Protein AF-A0A0V1ITJ6-F1 (afdb_monomer_lite)

InterPro domains:
  IPR004240 Nonaspanin (TM9SF) [PF02990] (32-231)
  IPR004240 Nonaspanin (TM9SF) [PTHR10766] (32-275)

Structure (mmCIF, N/CA/C/O backbone):
data_AF-A0A0V1ITJ6-F1
#
_entry.id   AF-A0A0V1ITJ6-F1
#
loop_
_atom_site.group_PDB
_atom_site.id
_atom_site.type_symbol
_atom_site.label_atom_id
_atom_site.label_alt_id
_atom_site.label_comp_id
_atom_site.label_asym_id
_atom_site.label_entity_id
_atom_site.label_seq_id
_atom_site.pdbx_PDB_ins_code
_atom_site.Cartn_x
_atom_site.Cartn_y
_atom_site.Cartn_z
_atom_site.occupancy
_atom_site.B_iso_or_equiv
_atom_site.auth_seq_id
_atom_site.auth_comp_id
_atom_site.auth_asym_id
_atom_site.auth_atom_id
_atom_site.pdbx_PDB_model_num
ATOM 1 N N . MET A 1 1 ? 6.939 16.256 -29.742 1.00 38.78 1 MET A N 1
ATOM 2 C CA . MET A 1 1 ? 7.501 15.548 -28.563 1.00 38.78 1 MET A CA 1
ATOM 3 C C . MET A 1 1 ? 7.378 16.359 -27.260 1.00 38.78 1 MET A C 1
ATOM 5 O O . MET A 1 1 ? 6.876 15.818 -26.284 1.00 38.78 1 MET A O 1
ATOM 9 N N . TYR A 1 2 ? 7.696 17.663 -27.240 1.00 26.62 2 TYR A N 1
ATOM 10 C CA . TYR A 1 2 ? 7.542 18.540 -26.056 1.00 26.62 2 TYR A CA 1
ATOM 11 C C . TYR A 1 2 ? 6.086 18.791 -25.594 1.00 26.62 2 TYR A C 1
ATOM 13 O O . TYR A 1 2 ? 5.827 18.897 -24.396 1.00 26.62 2 TYR A O 1
ATOM 21 N N . GLN A 1 3 ? 5.104 18.786 -26.505 1.00 26.17 3 GLN A N 1
ATOM 22 C CA . GLN A 1 3 ? 3.674 18.905 -26.156 1.00 26.17 3 GLN A CA 1
ATOM 23 C C . GLN A 1 3 ? 3.141 17.719 -25.333 1.00 26.17 3 GLN A C 1
ATOM 25 O O . GLN A 1 3 ? 2.310 17.905 -24.447 1.00 26.17 3 GLN A O 1
ATOM 30 N N . LEU A 1 4 ? 3.658 16.507 -25.559 1.00 34.22 4 LEU A N 1
ATOM 31 C CA . LEU A 1 4 ? 3.300 15.312 -24.784 1.00 34.22 4 LEU A CA 1
ATOM 32 C C . LEU A 1 4 ? 3.847 15.372 -23.353 1.00 34.22 4 LEU A C 1
ATOM 34 O O . LEU A 1 4 ? 3.186 14.896 -22.432 1.00 34.22 4 LEU A O 1
ATOM 38 N N . LEU A 1 5 ? 5.015 15.992 -23.155 1.00 32.50 5 LEU A N 1
ATOM 39 C CA . LEU A 1 5 ? 5.602 16.209 -21.834 1.00 32.50 5 LEU A CA 1
ATOM 40 C C . LEU A 1 5 ? 4.809 17.263 -21.048 1.00 32.50 5 LEU A C 1
ATOM 42 O O . LEU A 1 5 ? 4.483 17.041 -19.890 1.00 32.50 5 LEU A O 1
ATOM 46 N N . PHE A 1 6 ? 4.405 18.364 -21.690 1.00 30.02 6 PHE A N 1
ATOM 47 C CA . PHE A 1 6 ? 3.613 19.420 -21.046 1.00 30.02 6 PHE A CA 1
ATOM 48 C C . PHE A 1 6 ? 2.192 18.955 -20.683 1.00 30.02 6 PHE A C 1
ATOM 50 O O . PHE A 1 6 ? 1.679 19.286 -19.615 1.00 30.02 6 PHE A O 1
ATOM 57 N N . ILE A 1 7 ? 1.573 18.115 -21.522 1.00 35.72 7 ILE A N 1
ATOM 58 C CA . ILE A 1 7 ? 0.287 17.464 -21.224 1.00 35.72 7 ILE A CA 1
ATOM 59 C C . ILE A 1 7 ? 0.446 16.409 -20.119 1.00 35.72 7 ILE A C 1
ATOM 61 O O . ILE A 1 7 ? -0.419 16.324 -19.249 1.00 35.72 7 ILE A O 1
ATOM 65 N N . LYS A 1 8 ? 1.553 15.651 -20.089 1.00 39.19 8 LYS A N 1
ATOM 66 C CA . LYS A 1 8 ? 1.874 14.725 -18.988 1.00 39.19 8 LYS A CA 1
ATOM 67 C C . LYS A 1 8 ? 2.131 15.463 -17.673 1.00 39.19 8 LYS A C 1
ATOM 69 O O . LYS A 1 8 ? 1.638 15.006 -16.655 1.00 39.19 8 LYS A O 1
ATOM 74 N N . VAL A 1 9 ? 2.803 16.615 -17.684 1.00 34.84 9 VAL A N 1
ATOM 75 C CA . VAL A 1 9 ? 3.077 17.440 -16.491 1.00 34.84 9 VAL A CA 1
ATOM 76 C C . VAL A 1 9 ? 1.819 18.161 -16.000 1.00 34.84 9 VAL A C 1
ATOM 78 O O . VAL A 1 9 ? 1.564 18.166 -14.800 1.00 34.84 9 VAL A O 1
ATOM 81 N N . LYS A 1 10 ? 0.967 18.691 -16.892 1.00 30.38 10 LYS A N 1
ATOM 82 C CA . LYS A 1 10 ? -0.350 19.234 -16.506 1.00 30.38 10 LYS A CA 1
ATOM 83 C C . LYS A 1 10 ? -1.282 18.149 -15.965 1.00 30.38 10 LYS A C 1
ATOM 85 O O . LYS A 1 10 ? -1.946 18.385 -14.959 1.00 30.38 10 LYS A O 1
ATOM 90 N N . LYS A 1 11 ? -1.306 16.958 -16.578 1.00 37.75 11 LYS A N 1
ATOM 91 C CA . LYS A 1 11 ? -2.036 15.799 -16.038 1.00 37.75 11 LYS A CA 1
ATOM 92 C C . LYS A 1 11 ? -1.458 15.363 -14.699 1.00 37.75 11 LYS A C 1
ATOM 94 O O . LYS A 1 11 ? -2.242 15.138 -13.794 1.00 37.75 11 LYS A O 1
ATOM 99 N N . LEU A 1 12 ? -0.136 15.338 -14.531 1.00 39.66 12 LEU A N 1
ATOM 100 C CA . LEU A 1 12 ? 0.521 15.045 -13.257 1.00 39.66 12 LEU A CA 1
ATOM 101 C C . LEU A 1 12 ? 0.143 16.078 -12.190 1.00 39.66 12 LEU A C 1
ATOM 103 O O . LEU A 1 12 ? -0.171 15.676 -11.085 1.00 39.66 12 LEU A O 1
ATOM 107 N N . PHE A 1 13 ? 0.070 17.374 -12.516 1.00 36.47 13 PHE A N 1
ATOM 108 C CA . PHE A 1 13 ? -0.357 18.433 -11.590 1.00 36.47 13 PHE A CA 1
ATOM 109 C C . PHE A 1 13 ? -1.839 18.340 -11.201 1.00 36.47 13 PHE A C 1
ATOM 111 O O . PHE A 1 13 ? -2.176 18.553 -10.040 1.00 36.47 13 PHE A O 1
ATOM 118 N N . LEU A 1 14 ? -2.732 18.003 -12.139 1.00 34.72 14 LEU A N 1
ATOM 119 C CA . LEU A 1 14 ? -4.161 17.808 -11.855 1.00 34.72 14 LEU A CA 1
ATOM 120 C C . LEU A 1 14 ? -4.407 16.507 -11.068 1.00 34.72 14 LEU A C 1
ATOM 122 O O . LEU A 1 14 ? -5.212 16.485 -10.138 1.00 34.72 14 LEU A O 1
ATOM 126 N N . TYR A 1 15 ? -3.658 15.450 -11.398 1.00 41.38 15 TYR A N 1
ATOM 127 C CA . TYR A 1 15 ? -3.651 14.166 -10.698 1.00 41.38 15 TYR A CA 1
ATOM 128 C C . TYR A 1 15 ? -3.070 14.311 -9.292 1.00 41.38 15 TYR A C 1
ATOM 130 O O . TYR A 1 15 ? -3.639 13.774 -8.351 1.00 41.38 15 TYR A O 1
ATOM 138 N N . LEU A 1 16 ? -2.008 15.103 -9.132 1.00 38.00 16 LEU A N 1
ATOM 139 C CA . LEU A 1 16 ? -1.447 15.511 -7.850 1.00 38.00 16 LEU A CA 1
ATOM 140 C C . LEU A 1 16 ? -2.472 16.322 -7.058 1.00 38.00 16 LEU A C 1
ATOM 142 O O . LEU A 1 16 ? -2.718 15.981 -5.919 1.00 38.00 16 LEU A O 1
ATOM 146 N N . LYS A 1 17 ? -3.153 17.319 -7.639 1.00 33.69 17 LYS A N 1
ATOM 147 C CA . LYS A 1 17 ? -4.154 18.143 -6.927 1.00 33.69 17 LYS A CA 1
ATOM 148 C C . LYS A 1 17 ? -5.362 17.333 -6.428 1.00 33.69 17 LYS A C 1
ATOM 150 O O . LYS A 1 17 ? -5.825 17.556 -5.314 1.00 33.69 17 LYS A O 1
ATOM 155 N N . CYS A 1 18 ? -5.839 16.368 -7.218 1.00 31.66 18 CYS A N 1
ATOM 156 C CA . CYS A 1 18 ? -6.920 15.458 -6.826 1.00 31.66 18 CYS A CA 1
ATOM 157 C C . CYS A 1 18 ? -6.445 14.391 -5.818 1.00 31.66 18 CYS A C 1
ATOM 159 O O . CYS A 1 18 ? -7.119 14.148 -4.817 1.00 31.66 18 CYS A O 1
ATOM 161 N N . ASN A 1 19 ? -5.236 13.840 -6.002 1.00 44.22 19 ASN A N 1
ATOM 162 C CA . ASN A 1 19 ? -4.606 12.967 -5.010 1.00 44.22 19 ASN A CA 1
ATOM 163 C C . ASN A 1 19 ? -4.278 13.708 -3.714 1.00 44.22 19 ASN A C 1
ATOM 165 O O . ASN A 1 19 ? -4.404 13.103 -2.669 1.00 44.22 19 ASN A O 1
ATOM 169 N N . PHE A 1 20 ? -3.912 14.990 -3.726 1.00 46.12 20 PHE A N 1
ATOM 170 C CA . PHE A 1 20 ? -3.519 15.736 -2.527 1.00 46.12 20 PHE A CA 1
ATOM 171 C C . PHE A 1 20 ? -4.683 15.914 -1.554 1.00 46.12 20 PHE A C 1
ATOM 173 O O . PHE A 1 20 ? -4.473 15.772 -0.355 1.00 46.12 20 PHE A O 1
ATOM 180 N N . ASN A 1 21 ? -5.908 16.142 -2.041 1.00 42.41 21 ASN A N 1
ATOM 181 C CA . ASN A 1 21 ? -7.090 16.172 -1.175 1.00 42.41 21 ASN A CA 1
ATOM 182 C C . ASN A 1 21 ? -7.393 14.786 -0.592 1.00 42.41 21 ASN A C 1
ATOM 184 O O . ASN A 1 21 ? -7.606 14.658 0.609 1.00 42.41 21 ASN A O 1
ATOM 188 N N . ILE A 1 22 ? -7.360 13.736 -1.415 1.00 51.91 22 ILE A N 1
ATOM 189 C CA . ILE A 1 22 ? -7.625 12.357 -0.974 1.00 51.91 22 ILE A CA 1
ATOM 190 C C . ILE A 1 22 ? -6.545 11.882 0.012 1.00 51.91 22 ILE A C 1
ATOM 192 O O . ILE A 1 22 ? -6.862 11.355 1.073 1.00 51.91 22 ILE A O 1
ATOM 196 N N . LEU A 1 23 ? -5.274 12.149 -0.286 1.00 52.44 23 LEU A N 1
ATOM 197 C CA . LEU A 1 23 ? -4.118 11.869 0.559 1.00 52.44 23 LEU A CA 1
ATOM 198 C C . LEU A 1 23 ? -4.212 12.648 1.875 1.00 52.44 23 LEU A C 1
ATOM 200 O O . LEU A 1 23 ? -3.960 12.075 2.924 1.00 52.44 23 LEU A O 1
ATOM 204 N N . TYR A 1 24 ? -4.644 13.912 1.846 1.00 55.53 24 TYR A N 1
ATOM 205 C CA . TYR A 1 24 ? -4.894 14.708 3.048 1.00 55.53 24 TYR A CA 1
ATOM 206 C C . TYR A 1 24 ? -5.973 14.077 3.943 1.00 55.53 24 TYR A C 1
ATOM 208 O O . TYR A 1 24 ? -5.739 13.913 5.137 1.00 55.53 24 TYR A O 1
ATOM 216 N N . TYR A 1 25 ? -7.109 13.636 3.388 1.00 59.41 25 TYR A N 1
ATOM 217 C CA . TYR A 1 25 ? -8.144 12.928 4.158 1.00 59.41 25 TYR A CA 1
ATOM 218 C C . TYR A 1 25 ? -7.662 11.577 4.705 1.00 59.41 25 TYR A C 1
ATOM 220 O O . TYR A 1 25 ? -7.962 11.241 5.850 1.00 59.41 25 TYR A O 1
ATOM 228 N N . ILE A 1 26 ? -6.876 10.825 3.929 1.00 62.84 26 ILE A N 1
ATOM 229 C CA . ILE A 1 26 ? -6.281 9.553 4.362 1.00 62.84 26 ILE A CA 1
ATOM 230 C C . ILE A 1 26 ? -5.262 9.782 5.489 1.00 62.84 26 ILE A C 1
ATOM 232 O O . ILE A 1 26 ? -5.260 9.042 6.469 1.00 62.84 26 ILE A O 1
ATOM 236 N N . ILE A 1 27 ? -4.434 10.829 5.397 1.00 63.12 27 ILE A N 1
ATOM 237 C CA . ILE A 1 27 ? -3.452 11.210 6.423 1.00 63.12 27 ILE A CA 1
ATOM 238 C C . ILE A 1 27 ? -4.158 11.672 7.702 1.00 63.12 27 ILE A C 1
ATOM 240 O O . ILE A 1 27 ? -3.785 11.237 8.791 1.00 63.12 27 ILE A O 1
ATOM 244 N N . LEU A 1 28 ? -5.202 12.502 7.588 1.00 61.50 28 LEU A N 1
ATOM 245 C CA . LEU A 1 28 ? -6.041 12.892 8.725 1.00 61.50 28 LEU A CA 1
ATOM 246 C C . LEU A 1 28 ? -6.615 11.655 9.425 1.00 61.50 28 LEU A C 1
ATOM 248 O O . LEU A 1 28 ? -6.492 11.517 10.640 1.00 61.50 28 LEU A O 1
ATOM 252 N N . TYR A 1 29 ? -7.195 10.736 8.651 1.00 67.19 29 TYR A N 1
ATOM 253 C CA . TYR A 1 29 ? -7.788 9.510 9.170 1.00 67.19 29 TYR A CA 1
ATOM 254 C C . TYR A 1 29 ? -6.749 8.608 9.853 1.00 67.19 29 TYR A C 1
ATOM 256 O O . TYR A 1 29 ? -6.974 8.144 10.968 1.00 67.19 29 TYR A O 1
ATOM 264 N N . TYR A 1 30 ? -5.577 8.423 9.238 1.00 70.25 30 TYR A N 1
ATOM 265 C CA . TYR A 1 30 ? -4.465 7.646 9.797 1.00 70.25 30 TYR A CA 1
ATOM 266 C C . TYR A 1 30 ? -3.972 8.199 11.141 1.00 70.25 30 TYR A C 1
ATOM 268 O O . TYR A 1 30 ? -3.667 7.447 12.065 1.00 70.25 30 TYR A O 1
ATOM 276 N N . ILE A 1 31 ? -3.917 9.520 11.282 1.00 65.56 31 ILE A N 1
ATOM 277 C CA . ILE A 1 31 ? -3.395 10.167 12.491 1.00 65.56 31 ILE A CA 1
ATOM 278 C C . ILE A 1 31 ? -4.425 10.159 13.611 1.00 65.56 31 ILE A C 1
ATOM 280 O O . ILE A 1 31 ? -4.069 9.932 14.767 1.00 65.56 31 ILE A O 1
ATOM 284 N N . MET A 1 32 ? -5.703 10.314 13.276 1.00 63.97 32 MET A N 1
ATOM 285 C CA . MET A 1 32 ? -6.786 10.119 14.233 1.00 63.97 32 MET A CA 1
ATOM 286 C C . MET A 1 32 ? -6.873 8.657 14.701 1.00 63.97 32 MET A C 1
ATOM 288 O O . MET A 1 32 ? -7.096 8.418 15.884 1.00 63.97 32 MET A O 1
ATOM 292 N N . LEU A 1 33 ? -6.622 7.678 13.821 1.00 70.44 33 LEU A N 1
ATOM 293 C CA . LEU A 1 33 ? -6.486 6.264 14.197 1.00 70.44 33 LEU A CA 1
ATOM 294 C C . LEU A 1 33 ? -5.308 6.040 15.149 1.00 70.44 33 LEU A C 1
ATOM 296 O O . LEU A 1 33 ? -5.460 5.404 16.187 1.00 70.44 33 LEU A O 1
ATOM 300 N N . TYR A 1 34 ? -4.137 6.585 14.817 1.00 70.94 34 TYR A N 1
ATOM 301 C CA . TYR A 1 34 ? -2.942 6.469 15.653 1.00 70.94 34 TYR A CA 1
ATOM 302 C C . TYR A 1 34 ? -3.141 7.102 17.037 1.00 70.94 34 TYR A C 1
ATOM 304 O O . TYR A 1 34 ? -2.729 6.535 18.048 1.00 70.94 34 TYR A O 1
ATOM 312 N N . SER A 1 35 ? -3.809 8.257 17.083 1.00 62.91 35 SER A N 1
ATOM 313 C CA . SER A 1 35 ? -4.195 8.913 18.331 1.00 62.91 35 SER A CA 1
ATOM 314 C C . SER A 1 35 ? -5.220 8.088 19.113 1.00 62.91 35 SER A C 1
ATOM 316 O O . SER A 1 35 ? -5.070 7.948 20.324 1.00 62.91 35 SER A O 1
ATOM 318 N N . ALA A 1 36 ? -6.208 7.482 18.438 1.00 66.94 36 ALA A N 1
ATOM 319 C CA . ALA A 1 36 ? -7.176 6.591 19.076 1.00 66.94 36 ALA A CA 1
ATOM 320 C C . ALA A 1 36 ? -6.471 5.414 19.764 1.00 66.94 36 ALA A C 1
ATOM 322 O O . ALA A 1 36 ? -6.750 5.146 20.925 1.00 66.94 36 ALA A O 1
ATOM 323 N N . PHE A 1 37 ? -5.476 4.802 19.112 1.00 71.50 37 PHE A N 1
ATOM 324 C CA . PHE A 1 37 ? -4.667 3.710 19.673 1.00 71.50 37 PHE A CA 1
ATOM 325 C C . PHE A 1 37 ? -3.711 4.113 20.810 1.00 71.50 37 PHE A C 1
ATOM 327 O O . PHE A 1 37 ? -2.885 3.302 21.224 1.00 71.50 37 PHE A O 1
ATOM 334 N N . GLY A 1 38 ? -3.797 5.343 21.329 1.00 68.94 38 GLY A N 1
ATOM 335 C CA . GLY A 1 38 ? -2.960 5.815 22.434 1.00 68.94 38 GLY A CA 1
ATOM 336 C C . GLY A 1 38 ? -1.518 6.129 22.025 1.00 68.94 38 GLY A C 1
ATOM 337 O O . GLY A 1 38 ? -0.630 6.205 22.874 1.00 68.94 38 GLY A O 1
ATOM 338 N N . GLY A 1 39 ? -1.254 6.311 20.727 1.00 73.50 39 GLY A N 1
ATOM 339 C CA . GLY A 1 39 ? 0.075 6.616 20.212 1.00 73.50 39 GLY A CA 1
ATOM 340 C C . GLY A 1 39 ? 0.565 8.004 20.639 1.00 73.50 39 GLY A C 1
ATOM 341 O O . GLY A 1 39 ? 0.121 9.024 20.116 1.00 73.50 39 GLY A O 1
ATOM 342 N N . THR A 1 40 ? 1.545 8.061 21.542 1.00 70.12 40 THR A N 1
ATOM 343 C CA . THR A 1 40 ? 2.117 9.326 22.051 1.00 70.12 40 THR A CA 1
ATOM 344 C C . THR A 1 40 ? 3.159 9.936 21.104 1.00 70.12 40 THR A C 1
ATOM 346 O O . THR A 1 40 ? 3.321 11.155 21.031 1.00 70.12 40 THR A O 1
ATOM 349 N N . LEU A 1 41 ? 3.845 9.106 20.308 1.00 79.56 41 LEU A N 1
ATOM 350 C CA . LEU A 1 41 ? 4.944 9.509 19.417 1.00 79.56 41 LEU A CA 1
ATOM 351 C C . LEU A 1 41 ? 4.469 9.966 18.023 1.00 79.56 41 LEU A C 1
ATOM 353 O O . LEU A 1 41 ? 4.960 9.486 17.000 1.00 79.56 41 LEU A O 1
ATOM 357 N N . TRP A 1 42 ? 3.514 10.897 17.963 1.00 71.75 42 TRP A N 1
ATOM 358 C CA . TRP A 1 42 ? 2.896 11.341 16.703 1.00 71.75 42 TRP A CA 1
ATOM 359 C C . TRP A 1 42 ? 3.919 11.900 15.699 1.00 71.75 42 TRP A C 1
ATOM 361 O O . TRP A 1 42 ? 3.923 11.491 14.540 1.00 71.75 42 TRP A O 1
ATOM 371 N N . LYS A 1 43 ? 4.865 12.736 16.154 1.00 79.69 43 LYS A N 1
ATOM 372 C CA . LYS A 1 43 ? 5.900 13.353 15.297 1.00 79.69 43 LYS A CA 1
ATOM 373 C C . LYS A 1 43 ? 6.755 12.323 14.551 1.00 79.69 43 LYS A C 1
ATOM 375 O O . LYS A 1 43 ? 7.000 12.477 13.357 1.00 79.69 43 LYS A O 1
ATOM 380 N N . LYS A 1 44 ? 7.185 11.259 15.243 1.00 81.25 44 LYS A N 1
ATOM 381 C CA . LYS A 1 44 ? 7.987 10.181 14.640 1.00 81.25 44 LYS A CA 1
ATOM 382 C C . LYS A 1 44 ? 7.169 9.382 13.627 1.00 81.25 44 LYS A C 1
ATOM 384 O O . LYS A 1 44 ? 7.675 9.094 12.550 1.00 81.25 44 LYS A O 1
ATOM 389 N N . ASN A 1 45 ? 5.910 9.073 13.942 1.00 77.94 45 ASN A N 1
ATOM 390 C CA . ASN A 1 45 ? 5.024 8.332 13.043 1.00 77.94 45 ASN A CA 1
ATOM 391 C C . ASN A 1 45 ? 4.755 9.096 11.731 1.00 77.94 45 ASN A C 1
ATOM 393 O O . ASN A 1 45 ? 4.798 8.517 10.647 1.00 77.94 45 ASN A O 1
ATOM 397 N N . ILE A 1 46 ? 4.542 10.411 11.816 1.00 78.31 46 ILE A N 1
ATOM 398 C CA . ILE A 1 46 ? 4.323 11.267 10.640 1.00 78.31 46 ILE A CA 1
ATOM 399 C C . ILE A 1 46 ? 5.583 11.358 9.795 1.00 78.31 46 ILE A C 1
ATOM 401 O O . ILE A 1 46 ? 5.505 11.199 8.581 1.00 78.31 46 ILE A O 1
ATOM 405 N N . PHE A 1 47 ? 6.741 11.563 10.427 1.00 81.94 47 PHE A N 1
ATOM 406 C CA . PHE A 1 47 ? 8.014 11.588 9.715 1.00 81.94 47 PHE A CA 1
ATOM 407 C C . PHE A 1 47 ? 8.258 10.272 8.969 1.00 81.94 47 PHE A C 1
ATOM 409 O O . PHE A 1 47 ? 8.557 10.282 7.776 1.00 81.94 47 PHE A O 1
ATOM 416 N N . LEU A 1 48 ? 8.048 9.137 9.644 1.00 78.38 48 LEU A N 1
ATOM 417 C CA . LEU A 1 48 ? 8.197 7.821 9.033 1.00 78.38 48 LEU A CA 1
ATOM 418 C C . LEU A 1 48 ? 7.224 7.643 7.860 1.00 78.38 48 LEU A C 1
ATOM 420 O O . LEU A 1 48 ? 7.630 7.217 6.788 1.00 78.38 48 LEU A O 1
ATOM 424 N N . SER A 1 49 ? 5.960 8.032 8.023 1.00 74.31 49 SER A N 1
ATOM 425 C CA . SER A 1 49 ? 4.936 7.883 6.980 1.00 74.31 49 SER A CA 1
ATOM 426 C C . SER A 1 49 ? 5.192 8.785 5.764 1.00 74.31 49 SER A C 1
ATOM 428 O O . SER A 1 49 ? 5.006 8.358 4.626 1.00 74.31 49 SER A O 1
ATOM 430 N N . ALA A 1 50 ? 5.662 10.015 5.990 1.00 76.38 50 ALA A N 1
ATOM 431 C CA . ALA A 1 50 ? 5.939 10.994 4.940 1.00 76.38 50 ALA A CA 1
ATOM 432 C C . ALA A 1 50 ? 7.216 10.684 4.139 1.00 76.38 50 ALA A C 1
ATOM 434 O O . ALA A 1 50 ? 7.336 11.108 2.986 1.00 76.38 50 ALA A O 1
ATOM 435 N N . VAL A 1 51 ? 8.167 9.959 4.742 1.00 80.38 51 VAL A N 1
ATOM 436 C CA . VAL A 1 51 ? 9.472 9.674 4.131 1.00 80.38 51 VAL A CA 1
ATOM 437 C C . VAL A 1 51 ? 9.591 8.235 3.630 1.00 80.38 51 VAL A C 1
ATOM 439 O O . VAL A 1 51 ? 10.108 8.020 2.540 1.00 80.38 51 VAL A O 1
ATOM 442 N N . LEU A 1 52 ? 9.105 7.241 4.376 1.00 80.69 52 LEU A N 1
ATOM 443 C CA . LEU A 1 52 ? 9.388 5.830 4.098 1.00 80.69 52 LEU A CA 1
ATOM 444 C C . LEU A 1 52 ? 8.769 5.360 2.777 1.00 80.69 52 LEU A C 1
ATOM 446 O O . LEU A 1 52 ? 9.478 4.858 1.909 1.00 80.69 52 LEU A O 1
ATOM 450 N N . CYS A 1 53 ? 7.458 5.544 2.598 1.00 75.88 53 CYS A N 1
ATOM 451 C CA . CYS A 1 53 ? 6.773 5.068 1.394 1.00 75.88 53 CYS A CA 1
ATOM 452 C C . CYS A 1 53 ? 7.231 5.823 0.130 1.00 75.88 53 CYS A C 1
ATOM 454 O O . CYS A 1 53 ? 7.646 5.165 -0.828 1.00 75.88 53 CYS A O 1
ATOM 456 N N . PRO A 1 54 ? 7.242 7.173 0.096 1.00 79.69 54 PRO A N 1
ATOM 457 C CA . PRO A 1 54 ? 7.756 7.896 -1.067 1.00 79.69 54 PRO A CA 1
ATOM 458 C C . PRO A 1 54 ? 9.255 7.662 -1.298 1.00 79.69 54 PRO A C 1
ATOM 460 O O . PRO A 1 54 ? 9.687 7.615 -2.446 1.00 79.69 54 PRO A O 1
ATOM 463 N N . GLY A 1 55 ? 10.039 7.449 -0.236 1.00 83.69 55 GLY A N 1
ATOM 464 C CA . GLY A 1 55 ? 11.469 7.166 -0.317 1.00 83.69 55 GLY A CA 1
ATOM 465 C C . GLY A 1 55 ? 11.786 5.822 -0.961 1.00 83.69 55 GLY A C 1
ATOM 466 O O . GLY A 1 55 ? 12.668 5.765 -1.812 1.00 83.69 55 GLY A O 1
ATOM 467 N N . ILE A 1 56 ? 11.036 4.761 -0.640 1.00 83.75 56 ILE A N 1
ATOM 468 C CA . ILE A 1 56 ? 11.178 3.450 -1.300 1.00 83.75 56 ILE A CA 1
ATOM 469 C C . ILE A 1 56 ? 10.873 3.568 -2.801 1.00 83.75 56 ILE A C 1
ATOM 471 O O . ILE A 1 56 ? 11.628 3.061 -3.632 1.00 83.75 56 ILE A O 1
ATOM 475 N N . ILE A 1 57 ? 9.802 4.285 -3.159 1.00 79.88 57 ILE A N 1
ATOM 476 C CA . ILE A 1 57 ? 9.411 4.507 -4.560 1.00 79.88 57 ILE A CA 1
ATOM 477 C C . ILE A 1 57 ? 10.480 5.322 -5.295 1.00 79.88 57 ILE A C 1
ATOM 479 O O . ILE A 1 57 ? 10.892 4.952 -6.394 1.00 79.88 57 ILE A O 1
ATOM 483 N N . PHE A 1 58 ? 10.955 6.410 -4.684 1.00 82.88 58 PHE A N 1
ATOM 484 C CA . PHE A 1 58 ? 11.997 7.258 -5.253 1.00 82.88 58 PHE A CA 1
ATOM 485 C C . PHE A 1 58 ? 13.310 6.493 -5.429 1.00 82.88 58 PHE A C 1
ATOM 487 O O . PHE A 1 58 ? 13.919 6.593 -6.487 1.00 82.88 58 PHE A O 1
ATOM 494 N N . ALA A 1 59 ? 13.719 5.686 -4.447 1.00 88.81 59 ALA A N 1
ATOM 495 C CA . ALA A 1 59 ? 14.917 4.859 -4.538 1.00 88.81 59 ALA A CA 1
ATOM 496 C C . ALA A 1 59 ? 14.816 3.846 -5.688 1.00 88.81 59 ALA A C 1
ATOM 498 O O . ALA A 1 59 ? 15.718 3.780 -6.520 1.00 88.81 59 ALA A O 1
ATOM 499 N N . GLY A 1 60 ? 13.701 3.113 -5.796 1.00 85.19 60 GLY A N 1
ATOM 500 C CA . GLY A 1 60 ? 13.479 2.176 -6.901 1.00 85.19 60 GLY A CA 1
ATOM 501 C C . GLY A 1 60 ? 13.507 2.867 -8.267 1.00 85.19 60 GLY A C 1
ATOM 502 O O . GLY A 1 60 ? 14.168 2.404 -9.197 1.00 85.19 60 GLY A O 1
ATOM 503 N N . PHE A 1 61 ? 12.848 4.020 -8.380 1.00 81.81 61 PHE A N 1
ATOM 504 C CA . PHE A 1 61 ? 12.839 4.824 -9.599 1.00 81.81 61 PHE A CA 1
ATOM 505 C C . PHE A 1 61 ? 14.220 5.385 -9.957 1.00 81.81 61 PHE A C 1
ATOM 507 O O . PHE A 1 61 ? 14.614 5.380 -11.121 1.00 81.81 61 PHE A O 1
ATOM 514 N N . PHE A 1 62 ? 14.970 5.845 -8.958 1.00 86.12 62 PHE A N 1
ATOM 515 C CA . PHE A 1 62 ? 16.319 6.370 -9.121 1.00 86.12 62 PHE A CA 1
ATOM 516 C C . PHE A 1 62 ? 17.288 5.281 -9.590 1.00 86.12 62 PHE A C 1
ATOM 518 O O . PHE A 1 62 ? 18.045 5.514 -10.529 1.00 86.12 62 PHE A O 1
ATOM 525 N N . LEU A 1 63 ? 17.199 4.069 -9.029 1.00 90.25 63 LEU A N 1
ATOM 526 C CA . LEU A 1 63 ? 17.963 2.907 -9.495 1.00 90.25 63 LEU A CA 1
ATOM 527 C C . LEU A 1 63 ? 17.647 2.567 -10.958 1.00 90.25 63 LEU A C 1
ATOM 529 O O . LEU A 1 63 ? 18.567 2.372 -11.751 1.00 90.25 63 LEU A O 1
ATOM 533 N N . CYS A 1 64 ? 16.367 2.575 -11.347 1.00 84.12 64 CYS A N 1
ATOM 534 C CA . CYS A 1 64 ? 15.978 2.400 -12.751 1.00 84.12 64 CYS A CA 1
ATOM 535 C C . CYS A 1 64 ? 16.586 3.490 -13.646 1.00 84.12 64 CYS A C 1
ATOM 537 O O . CYS A 1 64 ? 17.058 3.207 -14.744 1.00 84.12 64 CYS A O 1
ATOM 539 N N . ASN A 1 65 ? 16.603 4.740 -13.176 1.00 85.88 65 ASN A N 1
ATOM 540 C CA . ASN A 1 65 ? 17.137 5.859 -13.943 1.00 85.88 65 ASN A CA 1
ATOM 541 C C . ASN A 1 65 ? 18.669 5.796 -14.101 1.00 85.88 65 ASN A C 1
ATOM 543 O O . ASN A 1 65 ? 19.178 6.118 -15.169 1.00 85.88 65 ASN A O 1
ATOM 547 N N . ILE A 1 66 ? 19.408 5.299 -13.101 1.00 89.94 66 ILE A N 1
ATOM 548 C CA . ILE A 1 66 ? 20.854 5.033 -13.229 1.00 89.94 66 ILE A CA 1
ATOM 549 C C . ILE A 1 66 ? 21.125 4.035 -14.363 1.00 89.94 66 ILE A C 1
ATOM 551 O O . ILE A 1 66 ? 22.029 4.245 -15.172 1.00 89.94 66 ILE A O 1
ATOM 555 N N . ILE A 1 67 ? 20.321 2.971 -14.454 1.00 88.88 67 ILE A N 1
ATOM 556 C CA . ILE A 1 67 ? 20.429 1.973 -15.528 1.00 88.88 67 ILE A CA 1
ATOM 557 C C . ILE A 1 67 ? 20.123 2.607 -16.896 1.00 88.88 67 ILE A C 1
ATOM 559 O O . ILE A 1 67 ? 20.773 2.297 -17.890 1.00 88.88 67 ILE A O 1
ATOM 563 N N . LEU A 1 68 ? 19.155 3.523 -16.965 1.00 84.62 68 LEU A N 1
ATOM 564 C CA . LEU A 1 68 ? 18.837 4.236 -18.206 1.00 84.62 68 LEU A CA 1
ATOM 565 C C . LEU A 1 68 ? 19.951 5.203 -18.634 1.00 84.62 68 LEU A C 1
ATOM 567 O O . LEU A 1 68 ? 20.229 5.307 -19.831 1.00 84.62 68 LEU A O 1
ATOM 571 N N . TRP A 1 69 ? 20.610 5.873 -17.685 1.00 86.75 69 TRP A N 1
ATOM 572 C CA . TRP A 1 69 ? 21.775 6.714 -17.967 1.00 86.75 69 TRP A CA 1
ATOM 573 C C . TRP A 1 69 ? 22.977 5.906 -18.448 1.00 86.75 69 TRP A C 1
ATOM 575 O O . TRP A 1 69 ? 23.637 6.340 -19.389 1.00 86.75 69 TRP A O 1
ATOM 585 N N . SER A 1 70 ? 23.241 4.725 -17.874 1.00 88.38 70 SER A N 1
ATOM 586 C CA . SER A 1 70 ? 24.363 3.886 -18.321 1.00 88.38 70 SER A CA 1
ATOM 587 C C . SER A 1 70 ? 24.207 3.418 -19.772 1.00 88.38 70 SER A C 1
ATOM 589 O O . SER A 1 70 ? 25.199 3.271 -20.479 1.00 88.38 70 SER A O 1
ATOM 591 N N . GLN A 1 71 ? 22.967 3.266 -20.243 1.00 86.50 71 GLN A N 1
ATOM 592 C CA . GLN A 1 71 ? 22.643 2.939 -21.635 1.00 86.50 71 GLN A CA 1
ATOM 593 C C . GLN A 1 71 ? 22.473 4.166 -22.546 1.00 86.50 71 GLN A C 1
ATOM 595 O O . GLN A 1 71 ? 22.076 4.010 -23.698 1.00 86.50 71 GLN A O 1
ATOM 600 N N . SER A 1 72 ? 22.720 5.388 -22.050 1.00 84.31 72 SER A N 1
ATOM 601 C CA . SER A 1 72 ? 22.475 6.644 -22.785 1.00 84.31 72 SER A CA 1
ATOM 602 C C . SER A 1 72 ? 21.075 6.714 -23.422 1.00 84.31 72 SER A C 1
ATOM 604 O O . SER A 1 72 ? 20.890 7.249 -24.515 1.00 84.31 72 SER A O 1
ATOM 606 N N . SER A 1 73 ? 20.073 6.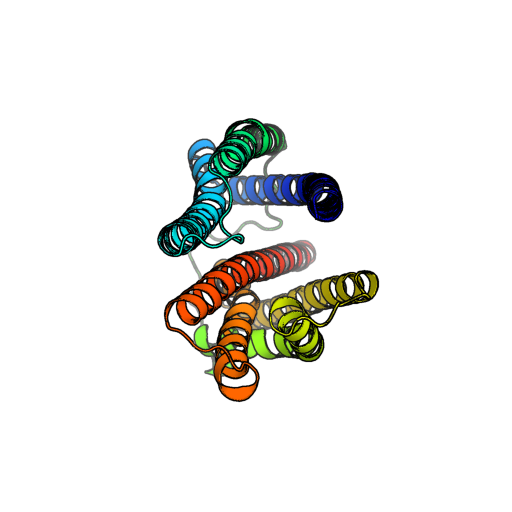137 -22.750 1.00 77.81 73 SER A N 1
ATOM 607 C CA . SER A 1 73 ? 18.721 6.021 -23.291 1.00 77.81 73 SER A CA 1
ATOM 608 C C . SER A 1 73 ? 18.012 7.374 -23.303 1.00 77.81 73 SER A C 1
ATOM 610 O O . SER A 1 73 ? 18.039 8.116 -22.323 1.00 77.81 73 SER A O 1
ATOM 612 N N . SER A 1 74 ? 17.281 7.669 -24.379 1.00 74.81 74 SER A N 1
ATOM 613 C CA . SER A 1 74 ? 16.426 8.862 -24.480 1.00 74.81 74 SER A CA 1
ATOM 614 C C . SER A 1 74 ? 15.225 8.833 -23.524 1.00 74.81 74 SER A C 1
ATOM 616 O O . SER A 1 74 ? 14.583 9.860 -23.308 1.00 74.81 74 SER A O 1
ATOM 618 N N . ALA A 1 75 ? 14.930 7.670 -22.931 1.00 71.94 75 ALA A N 1
ATOM 619 C CA . ALA A 1 75 ? 13.944 7.522 -21.864 1.00 71.94 75 ALA A CA 1
ATOM 620 C C . ALA A 1 75 ? 14.490 7.915 -20.479 1.00 71.94 75 ALA A C 1
ATOM 622 O O . ALA A 1 75 ? 13.712 7.999 -19.527 1.00 71.94 75 ALA A O 1
ATOM 623 N N . ALA A 1 76 ? 15.803 8.143 -20.351 1.00 76.88 76 ALA A N 1
ATOM 624 C CA . ALA A 1 76 ? 16.410 8.559 -19.098 1.00 76.88 76 ALA A CA 1
ATOM 625 C C . ALA A 1 76 ? 15.918 9.950 -18.694 1.00 76.88 76 ALA A C 1
ATOM 627 O O . ALA A 1 76 ? 15.815 10.878 -19.500 1.00 76.88 76 ALA A O 1
ATOM 628 N N . ILE A 1 77 ? 15.612 10.100 -17.413 1.00 79.00 77 ILE A N 1
ATOM 629 C CA . ILE A 1 77 ? 15.018 11.324 -16.892 1.00 79.00 77 ILE A CA 1
ATOM 630 C C . ILE A 1 77 ? 16.149 12.282 -16.521 1.00 79.00 77 ILE A C 1
ATOM 632 O O . ILE A 1 77 ? 17.042 11.893 -15.762 1.00 79.00 77 ILE A O 1
ATOM 636 N N . PRO A 1 78 ? 16.145 13.526 -17.034 1.00 82.75 78 PRO A N 1
ATOM 637 C CA . PRO A 1 78 ? 17.248 14.450 -16.820 1.00 82.75 78 PRO A CA 1
ATOM 638 C C . PRO A 1 78 ? 17.378 14.812 -15.339 1.00 82.75 78 PRO A C 1
ATOM 640 O O . PRO A 1 78 ? 16.382 14.964 -14.627 1.00 82.75 78 PRO A O 1
ATOM 643 N N . PHE A 1 79 ? 18.612 15.019 -14.881 1.00 83.88 79 PHE A N 1
ATOM 644 C CA . PHE A 1 79 ? 18.912 15.301 -13.473 1.00 83.88 79 PHE A CA 1
ATOM 645 C C . PHE A 1 79 ? 18.089 16.469 -12.898 1.00 83.88 79 PHE A C 1
ATOM 647 O O . PHE A 1 79 ? 17.571 16.379 -11.788 1.00 83.88 79 PHE A O 1
ATOM 654 N N . SER A 1 80 ? 17.863 17.523 -13.691 1.00 79.38 80 SER A N 1
ATOM 655 C CA . SER A 1 80 ? 17.026 18.668 -13.301 1.00 79.38 80 SER A CA 1
ATOM 656 C C . SER A 1 80 ? 15.602 18.260 -12.893 1.00 79.38 80 SER A C 1
ATOM 658 O O . SER A 1 80 ? 15.075 18.751 -11.897 1.00 79.38 80 SER A O 1
ATOM 660 N N . THR A 1 81 ? 14.989 17.306 -13.600 1.00 79.56 81 THR A N 1
ATOM 661 C CA . THR A 1 81 ? 13.641 16.827 -13.254 1.00 79.56 81 THR A CA 1
ATOM 662 C C . THR A 1 81 ? 13.619 15.947 -12.006 1.00 79.56 81 THR A C 1
ATOM 664 O O . THR A 1 81 ? 12.644 15.998 -11.261 1.00 79.56 81 THR A O 1
ATOM 667 N N . LEU A 1 82 ? 14.694 15.203 -11.715 1.00 79.50 82 LEU A N 1
ATOM 668 C CA . LEU A 1 82 ? 14.830 14.499 -10.434 1.00 79.50 82 LEU A CA 1
ATOM 669 C C . LEU A 1 82 ? 14.942 15.483 -9.266 1.00 79.50 82 LEU A C 1
ATOM 671 O O . LEU A 1 82 ? 14.292 15.290 -8.241 1.00 79.50 82 LEU A O 1
ATOM 675 N N . LEU A 1 83 ? 15.715 16.560 -9.434 1.00 84.81 83 LEU A N 1
ATOM 676 C CA . LEU A 1 83 ? 15.847 17.611 -8.426 1.00 84.81 83 LEU A CA 1
ATOM 677 C C . LEU A 1 83 ? 14.505 18.318 -8.189 1.00 84.81 83 LEU A C 1
ATOM 679 O O . LEU A 1 83 ? 14.124 18.543 -7.043 1.00 84.81 83 LEU A O 1
ATOM 683 N N . LEU A 1 84 ? 13.739 18.579 -9.254 1.00 81.31 84 LEU A N 1
ATOM 684 C CA . LEU A 1 84 ? 12.383 19.120 -9.149 1.00 81.31 84 LEU A CA 1
ATOM 685 C C . LEU A 1 84 ? 11.433 18.179 -8.390 1.00 81.31 84 LEU A C 1
ATOM 687 O O . LEU A 1 84 ? 10.654 18.646 -7.562 1.00 81.31 84 LEU A O 1
ATOM 691 N N . LEU A 1 85 ? 11.491 16.866 -8.641 1.00 77.94 85 LEU A N 1
ATOM 692 C CA . LEU A 1 85 ? 10.690 15.876 -7.909 1.00 77.94 85 LEU A CA 1
ATOM 693 C C . LEU A 1 85 ? 11.050 15.848 -6.419 1.00 77.94 85 LEU A C 1
ATOM 695 O O . LEU A 1 85 ? 10.157 15.800 -5.575 1.00 77.94 85 LEU A O 1
ATOM 699 N N . LEU A 1 86 ? 12.342 15.927 -6.096 1.00 83.94 86 LEU A N 1
ATOM 700 C CA . LEU A 1 86 ? 12.826 15.979 -4.719 1.00 83.94 86 LEU A CA 1
ATOM 701 C C . LEU A 1 86 ? 12.378 17.273 -4.024 1.00 83.94 86 LEU A C 1
ATOM 703 O O . LEU A 1 86 ? 11.889 17.229 -2.897 1.00 83.94 86 LEU A O 1
ATOM 707 N N . PHE A 1 87 ? 12.447 18.409 -4.722 1.00 85.62 87 PHE A N 1
ATOM 708 C CA . PHE A 1 87 ? 11.932 19.683 -4.228 1.00 85.62 87 PHE A CA 1
ATOM 709 C C . PHE A 1 87 ? 10.415 19.647 -4.007 1.00 85.62 87 PHE A C 1
ATOM 711 O O . PHE A 1 87 ? 9.934 20.134 -2.993 1.00 85.62 87 PHE A O 1
ATOM 718 N N . LEU A 1 88 ? 9.643 19.029 -4.904 1.00 79.06 88 LEU A N 1
ATOM 719 C CA . LEU A 1 88 ? 8.198 18.877 -4.722 1.00 79.06 88 LEU A CA 1
ATOM 720 C C . LEU A 1 88 ? 7.875 17.976 -3.516 1.00 79.06 88 LEU A C 1
ATOM 722 O O . LEU A 1 88 ? 6.954 18.259 -2.747 1.00 79.06 88 LEU A O 1
ATOM 726 N N . TRP A 1 89 ? 8.640 16.900 -3.327 1.00 79.19 89 TRP A N 1
ATOM 727 C CA . TRP A 1 89 ? 8.458 15.984 -2.206 1.00 79.19 89 TRP A CA 1
ATOM 728 C C . TRP A 1 89 ? 8.757 16.665 -0.864 1.00 79.19 89 TRP A C 1
ATOM 730 O O . TRP A 1 89 ? 7.864 16.722 -0.018 1.00 79.19 89 TRP A O 1
ATOM 740 N N . PHE A 1 90 ? 9.952 17.235 -0.685 1.00 85.25 90 PHE A N 1
ATOM 741 C CA . PHE A 1 90 ? 10.356 17.871 0.577 1.00 85.25 90 PHE A CA 1
ATOM 742 C C . PHE A 1 90 ? 9.786 19.282 0.783 1.00 85.25 90 PHE A C 1
ATOM 744 O O . PHE A 1 90 ? 9.618 19.718 1.917 1.00 85.25 90 PHE A O 1
ATOM 751 N N . GLY A 1 91 ? 9.508 20.014 -0.293 1.00 80.00 91 GLY A N 1
ATOM 752 C CA . GLY A 1 91 ? 9.022 21.392 -0.239 1.00 80.00 91 GLY A CA 1
ATOM 753 C C . GLY A 1 91 ? 7.502 21.511 -0.182 1.00 80.00 91 GLY A C 1
ATOM 754 O O . GLY A 1 91 ? 6.996 22.503 0.333 1.00 80.00 91 GLY A O 1
ATOM 755 N N . VAL A 1 92 ? 6.758 20.515 -0.683 1.00 79.81 92 VAL A N 1
ATOM 756 C CA . VAL A 1 92 ? 5.285 20.558 -0.719 1.00 79.81 92 VAL A CA 1
ATOM 757 C C . VAL A 1 92 ? 4.665 19.371 0.008 1.00 79.81 92 VAL A C 1
ATOM 759 O O . VAL A 1 92 ? 3.868 19.564 0.922 1.00 79.81 92 VAL A O 1
ATOM 762 N N . SER A 1 93 ? 5.018 18.136 -0.357 1.00 74.25 93 SER A N 1
ATOM 763 C CA . SER A 1 93 ? 4.330 16.955 0.182 1.00 74.25 93 SER A CA 1
ATOM 764 C C . SER A 1 93 ? 4.590 16.750 1.677 1.00 74.25 93 SER A C 1
ATOM 766 O O . SER A 1 93 ? 3.644 16.535 2.436 1.00 74.25 93 SER A O 1
ATOM 768 N N . THR A 1 94 ? 5.846 16.816 2.125 1.00 81.19 94 THR A N 1
ATOM 769 C CA . THR A 1 94 ? 6.187 16.626 3.543 1.00 81.19 94 THR A CA 1
ATOM 770 C C . THR A 1 94 ? 5.598 17.712 4.456 1.00 81.19 94 THR A C 1
ATOM 772 O O . THR A 1 94 ? 4.944 17.320 5.427 1.00 81.19 94 THR A O 1
ATOM 775 N N . PRO A 1 95 ? 5.690 19.037 4.191 1.00 84.06 95 PRO A N 1
ATOM 776 C CA . PRO A 1 95 ? 5.053 20.019 5.069 1.00 84.06 95 PRO A CA 1
ATOM 777 C C . PRO A 1 95 ? 3.532 19.875 5.070 1.00 84.06 95 PRO A C 1
ATOM 779 O O . PRO A 1 95 ? 2.913 20.007 6.122 1.00 84.06 95 PRO A O 1
ATOM 782 N N . LEU A 1 96 ? 2.920 19.518 3.936 1.00 77.69 96 LEU A N 1
ATOM 783 C CA . LEU A 1 96 ? 1.478 19.300 3.865 1.00 77.69 96 LEU A CA 1
ATOM 784 C C . LEU A 1 96 ? 1.026 18.104 4.718 1.00 77.69 96 LEU A C 1
ATOM 786 O O . LEU A 1 96 ? 0.020 18.203 5.420 1.00 77.69 96 LEU A O 1
ATOM 790 N N . THR A 1 97 ? 1.787 17.002 4.726 1.00 76.69 97 THR A N 1
ATOM 791 C CA . THR A 1 97 ? 1.510 15.865 5.627 1.00 76.69 97 THR A CA 1
ATOM 792 C C . THR A 1 97 ? 1.607 16.265 7.101 1.00 76.69 97 THR A C 1
ATOM 794 O O . THR A 1 97 ? 0.792 15.828 7.913 1.00 76.69 97 THR A O 1
ATOM 797 N N . TYR A 1 98 ? 2.547 17.150 7.440 1.00 80.75 98 TYR A N 1
ATOM 798 C CA . TYR A 1 98 ? 2.736 17.648 8.799 1.00 80.75 98 TYR A CA 1
ATOM 799 C C . TYR A 1 98 ? 1.634 18.633 9.222 1.00 80.75 98 TYR A C 1
ATOM 801 O O . TYR A 1 98 ? 1.171 18.593 10.359 1.00 80.75 98 TYR A O 1
ATOM 809 N N . LEU A 1 99 ? 1.157 19.477 8.302 1.00 81.25 99 LEU A N 1
ATOM 810 C CA . LEU A 1 99 ? 0.011 20.363 8.523 1.00 81.25 99 LEU A CA 1
ATOM 811 C C . LEU A 1 99 ? -1.281 19.569 8.736 1.00 81.25 99 LEU A C 1
ATOM 813 O O . LEU A 1 99 ? -1.999 19.820 9.704 1.00 81.25 99 LEU A O 1
ATOM 817 N N . GLY A 1 100 ? -1.555 18.574 7.884 1.00 73.94 100 GLY A N 1
ATOM 818 C CA . GLY A 1 100 ? -2.696 17.675 8.073 1.00 73.94 100 GLY A CA 1
ATOM 819 C C . GLY A 1 100 ? -2.621 16.958 9.417 1.00 73.94 100 GLY A C 1
ATOM 820 O O . GLY A 1 100 ? -3.591 16.930 10.169 1.00 73.94 100 GLY A O 1
ATOM 821 N N . ALA A 1 101 ? -1.437 16.481 9.784 1.00 73.75 101 ALA A N 1
ATOM 822 C CA . ALA A 1 101 ? -1.215 15.874 11.082 1.00 73.75 101 ALA A CA 1
ATOM 823 C C . ALA A 1 101 ? -1.503 16.784 12.274 1.00 73.75 101 ALA A C 1
ATOM 825 O O . ALA A 1 101 ? -2.135 16.360 13.241 1.00 73.75 101 ALA A O 1
ATOM 826 N N . PHE A 1 102 ? -1.033 18.025 12.203 1.00 78.25 102 PHE A N 1
ATOM 827 C CA . PHE A 1 102 ? -1.221 19.009 13.255 1.00 78.25 102 PHE A CA 1
ATOM 828 C C . PHE A 1 102 ? -2.709 19.301 13.485 1.00 78.25 102 PHE A C 1
ATOM 830 O O . PHE A 1 102 ? -3.170 19.296 14.624 1.00 78.25 102 PHE A O 1
ATOM 837 N N . ILE A 1 103 ? -3.482 19.452 12.404 1.00 77.12 103 ILE A N 1
ATOM 838 C CA . ILE A 1 103 ? -4.936 19.657 12.466 1.00 77.12 103 ILE A CA 1
ATOM 839 C C . ILE A 1 103 ? -5.653 18.409 13.005 1.00 77.12 103 ILE A C 1
ATOM 841 O O . ILE A 1 103 ? -6.568 18.532 13.819 1.00 77.12 103 ILE A O 1
ATOM 845 N N . ALA A 1 104 ? -5.248 17.205 12.583 1.00 70.81 104 ALA A N 1
ATOM 846 C CA . ALA A 1 104 ? -5.815 15.957 13.101 1.00 70.81 104 ALA A CA 1
ATOM 847 C C . ALA A 1 104 ? -5.586 15.792 14.606 1.00 70.81 104 ALA A C 1
ATOM 849 O O . ALA A 1 104 ? -6.489 15.331 15.293 1.00 70.81 104 ALA A O 1
ATOM 850 N N . PHE A 1 105 ? -4.416 16.186 15.115 1.00 70.19 105 PHE A N 1
ATOM 851 C CA . PHE A 1 105 ? -4.087 16.073 16.537 1.00 70.19 105 PHE A CA 1
ATOM 852 C C . PHE A 1 105 ? -4.852 17.077 17.409 1.00 70.19 105 PHE A C 1
ATOM 854 O O . PHE A 1 105 ? -5.128 16.805 18.572 1.00 70.19 105 PHE A O 1
ATOM 861 N N . GLN A 1 106 ? -5.205 18.241 16.856 1.00 73.69 106 GLN A N 1
ATOM 862 C CA . GLN A 1 106 ? -6.048 19.218 17.550 1.00 73.69 106 GLN A CA 1
ATOM 863 C C . GLN A 1 106 ? -7.509 18.771 17.667 1.00 73.69 106 GLN A C 1
ATOM 865 O O . GLN A 1 106 ? -8.227 19.244 18.547 1.00 73.69 106 GLN A O 1
ATOM 870 N N . ARG A 1 107 ? -7.973 17.874 16.791 1.00 68.19 107 ARG A N 1
ATOM 871 C CA . ARG A 1 107 ? -9.301 17.265 16.918 1.00 68.19 107 ARG A CA 1
ATOM 872 C C . ARG A 1 107 ? -9.247 16.161 17.975 1.00 68.19 107 ARG A C 1
ATOM 874 O O . ARG A 1 107 ? -8.282 15.406 18.030 1.00 68.19 107 ARG A O 1
ATOM 881 N N . SER A 1 108 ? -10.278 16.077 18.819 1.00 56.88 108 SER A N 1
ATOM 882 C CA . SER A 1 108 ? -10.333 15.090 19.901 1.00 56.88 108 SER A CA 1
ATOM 883 C C . SER A 1 108 ? -10.178 13.662 19.371 1.00 56.88 108 SER A C 1
ATOM 885 O O . SER A 1 108 ? -10.751 13.294 18.341 1.00 56.88 108 SER A O 1
ATOM 887 N N . SER A 1 109 ? -9.389 12.853 20.083 1.00 63.28 109 SER A N 1
ATOM 888 C CA . SER A 1 109 ? -9.206 11.432 19.787 1.00 63.28 109 SER A CA 1
ATOM 889 C C . SER A 1 109 ? -10.563 10.728 19.759 1.00 63.28 109 SER A C 1
ATOM 891 O O . SER A 1 109 ? -11.419 10.981 20.610 1.00 63.28 109 SER A O 1
ATOM 893 N N . TRP A 1 110 ? -10.775 9.846 18.780 1.00 64.56 110 TRP A N 1
ATOM 894 C CA . TRP A 1 110 ? -12.027 9.098 18.693 1.00 64.56 110 TRP A CA 1
ATOM 895 C C . TRP A 1 110 ? -12.247 8.264 19.955 1.00 64.56 110 TRP A C 1
ATOM 897 O O . TRP A 1 110 ? -11.401 7.447 20.316 1.00 64.56 110 TRP A O 1
ATOM 907 N N . SER A 1 111 ? -13.404 8.445 20.597 1.00 65.94 111 SER A N 1
ATOM 908 C CA . SER A 1 111 ? -13.827 7.588 21.697 1.00 65.94 111 SER A CA 1
ATOM 909 C C . SER A 1 111 ? -14.145 6.185 21.180 1.00 65.94 111 SER A C 1
ATOM 911 O O . SER A 1 111 ? -14.772 5.999 20.128 1.00 65.94 111 SER A O 1
ATOM 913 N N . TYR A 1 112 ? -13.692 5.182 21.926 1.00 70.25 112 TYR A N 1
ATOM 914 C CA . TYR A 1 112 ? -14.058 3.797 21.671 1.00 70.25 112 TYR A CA 1
ATOM 915 C C . TYR A 1 112 ? -15.536 3.578 22.017 1.00 70.25 112 TYR A C 1
ATOM 917 O O . TYR A 1 112 ? -15.982 4.072 23.053 1.00 70.25 112 TYR A O 1
ATOM 925 N N . PRO A 1 113 ? -16.298 2.843 21.180 1.00 71.38 113 PRO A N 1
ATOM 926 C CA . PRO A 1 113 ? -17.723 2.616 21.424 1.00 71.38 113 PRO A CA 1
ATOM 927 C C . PRO A 1 113 ? -17.972 1.779 22.686 1.00 71.38 113 PRO A C 1
ATOM 929 O O . PRO A 1 113 ? -19.026 1.898 23.297 1.00 71.38 113 PRO A O 1
ATOM 932 N N . VAL A 1 114 ? -16.998 0.958 23.095 1.00 72.38 114 VAL A N 1
ATOM 933 C CA . VAL A 1 114 ? -17.108 0.052 24.243 1.00 72.38 114 VAL A CA 1
ATOM 934 C C . VAL A 1 114 ? -15.798 0.061 25.029 1.00 72.38 114 VAL A C 1
ATOM 936 O O . VAL A 1 114 ? -14.714 0.182 24.450 1.00 72.38 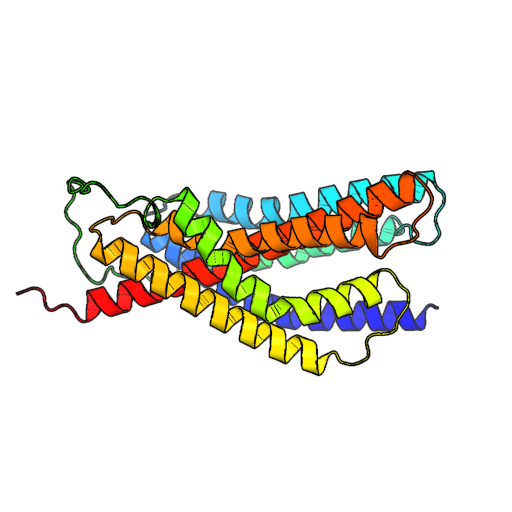114 VAL A O 1
ATOM 939 N N . ARG A 1 115 ? -15.888 -0.081 26.357 1.00 73.00 115 ARG A N 1
ATOM 940 C CA . ARG A 1 115 ? -14.717 -0.322 27.209 1.00 73.00 115 ARG A CA 1
ATOM 941 C C . ARG A 1 115 ? -14.221 -1.751 27.000 1.00 73.00 115 ARG A C 1
ATOM 943 O O . ARG A 1 115 ? -14.958 -2.705 27.219 1.00 73.00 115 ARG A O 1
ATOM 950 N N . THR A 1 116 ? -12.968 -1.902 26.594 1.00 76.06 116 THR A N 1
ATOM 951 C CA . THR A 1 116 ? -12.334 -3.214 26.438 1.00 76.06 116 THR A CA 1
ATOM 952 C C . THR A 1 116 ? -11.818 -3.730 27.777 1.00 76.06 116 THR A C 1
ATOM 954 O O . THR A 1 116 ? -11.297 -2.957 28.584 1.00 76.06 116 THR A O 1
ATOM 957 N N . ASN A 1 117 ? -11.910 -5.042 28.002 1.00 77.31 117 ASN A N 1
ATOM 958 C CA . ASN A 1 117 ? -11.260 -5.677 29.146 1.00 77.31 117 ASN A CA 1
ATOM 959 C C . ASN A 1 117 ? -9.726 -5.622 28.983 1.00 77.31 117 ASN A C 1
ATOM 961 O O . ASN A 1 117 ? -9.219 -5.754 27.870 1.00 77.31 117 ASN A O 1
ATOM 965 N N . GLN A 1 118 ? -8.992 -5.415 30.079 1.00 74.88 118 GLN A N 1
ATOM 966 C CA . GLN A 1 118 ? -7.523 -5.305 30.076 1.00 74.88 118 GLN A CA 1
ATOM 967 C C . GLN A 1 118 ? -6.840 -6.668 29.887 1.00 74.88 118 GLN A C 1
ATOM 969 O O . GLN A 1 118 ? -5.716 -6.740 29.394 1.00 74.88 118 GLN A O 1
ATOM 974 N N . ILE A 1 119 ? -7.518 -7.755 30.264 1.00 80.12 119 ILE A N 1
ATOM 975 C CA . ILE A 1 119 ? -7.002 -9.117 30.118 1.00 80.12 119 ILE A CA 1
ATOM 976 C C . ILE A 1 119 ? -7.470 -9.677 28.767 1.00 80.12 119 ILE A C 1
ATOM 978 O O . ILE A 1 119 ? -8.682 -9.762 28.538 1.00 80.12 119 ILE A O 1
ATOM 982 N N . PRO A 1 120 ? -6.549 -10.074 27.866 1.00 79.62 120 PRO A N 1
ATOM 983 C CA . PRO A 1 120 ? -6.923 -10.675 26.595 1.00 79.62 120 PRO A CA 1
ATOM 984 C C . PRO A 1 120 ? -7.592 -12.032 26.828 1.00 79.62 120 PRO A C 1
ATOM 986 O O . PRO A 1 120 ? -7.062 -12.895 27.530 1.00 79.62 120 PRO A O 1
ATOM 989 N N . ARG A 1 121 ? -8.760 -12.233 26.216 1.00 82.56 121 ARG A N 1
ATOM 990 C CA . ARG A 1 121 ? -9.456 -13.524 26.233 1.00 82.56 121 ARG A CA 1
ATOM 991 C C . ARG A 1 121 ? -8.651 -14.560 25.440 1.00 82.56 121 ARG A C 1
ATOM 993 O O . ARG A 1 121 ? -8.046 -14.234 24.420 1.00 82.56 121 ARG A O 1
ATOM 1000 N N . GLN A 1 122 ? -8.659 -15.813 25.891 1.00 85.00 122 GLN A N 1
ATOM 1001 C CA . GLN A 1 122 ? -8.069 -16.921 25.134 1.00 85.00 122 GLN A CA 1
ATOM 1002 C C . GLN A 1 122 ? -8.843 -17.151 23.828 1.00 85.00 122 GLN A C 1
ATOM 1004 O O . GLN A 1 122 ? -10.071 -17.113 23.821 1.00 85.00 122 GLN A O 1
ATOM 1009 N N . ILE A 1 123 ? -8.116 -17.379 22.731 1.00 87.25 123 ILE A N 1
ATOM 1010 C CA . ILE A 1 123 ? -8.692 -17.522 21.387 1.00 87.25 123 ILE A CA 1
ATOM 1011 C C . ILE A 1 123 ? -8.927 -19.011 21.110 1.00 87.25 123 ILE A C 1
ATOM 1013 O O . ILE A 1 123 ? -7.969 -19.787 21.206 1.00 87.25 123 ILE A O 1
ATOM 1017 N N . PRO A 1 124 ? -10.154 -19.425 20.749 1.00 88.31 124 PRO A N 1
ATOM 1018 C CA . PRO A 1 124 ? -10.447 -20.820 20.455 1.00 88.31 124 PRO A CA 1
ATOM 1019 C C . PRO A 1 124 ? -9.707 -21.296 19.191 1.00 88.31 124 PRO A C 1
ATOM 1021 O O . PRO A 1 124 ? -9.361 -20.488 18.316 1.00 88.31 124 PRO A O 1
ATOM 1024 N N . PRO A 1 125 ? -9.452 -22.612 19.063 1.00 85.56 125 PRO A N 1
ATOM 1025 C CA . PRO A 1 125 ? -8.797 -23.170 17.887 1.00 85.56 125 PRO A CA 1
ATOM 1026 C C . PRO A 1 125 ? -9.626 -22.902 16.624 1.00 85.56 125 PRO A C 1
ATOM 1028 O O . PRO A 1 125 ? -10.801 -23.248 16.544 1.00 85.56 125 PRO A O 1
ATOM 1031 N N . GLN A 1 126 ? -8.992 -22.286 15.625 1.00 84.69 126 GLN A N 1
ATOM 1032 C CA . GLN A 1 126 ? -9.643 -21.904 14.371 1.00 84.69 126 GLN A CA 1
ATOM 1033 C C . GLN A 1 126 ? -9.559 -23.017 13.317 1.00 84.69 126 GLN A C 1
ATOM 1035 O O . GLN A 1 126 ? -8.515 -23.678 13.208 1.00 84.69 126 GLN A O 1
ATOM 1040 N N . PRO A 1 127 ? -10.595 -23.183 12.470 1.00 86.94 127 PRO A N 1
ATOM 1041 C CA . PRO A 1 127 ? -10.530 -24.085 11.326 1.00 86.94 127 PRO A CA 1
ATOM 1042 C C . PRO A 1 127 ? -9.462 -23.620 10.326 1.00 86.94 127 PRO A C 1
ATOM 1044 O O . PRO A 1 127 ? -9.071 -22.452 10.300 1.00 86.94 127 PRO A O 1
ATOM 1047 N N . PHE A 1 128 ? -8.984 -24.534 9.475 1.00 86.06 128 PHE A N 1
ATOM 1048 C CA . PHE A 1 128 ? -7.863 -24.274 8.563 1.00 86.06 128 PHE A CA 1
ATOM 1049 C C . PHE A 1 128 ? -8.072 -23.036 7.674 1.00 86.06 128 PHE A C 1
ATOM 1051 O O . PHE A 1 128 ? -7.177 -22.199 7.590 1.00 86.06 128 PHE A O 1
ATOM 1058 N N . PHE A 1 129 ? -9.260 -22.871 7.085 1.00 83.31 129 PHE A N 1
ATOM 1059 C CA . PHE A 1 129 ? -9.585 -21.720 6.230 1.00 83.31 129 PHE A CA 1
ATOM 1060 C C . PHE A 1 129 ? -9.618 -20.386 6.987 1.00 83.31 129 PHE A C 1
ATOM 1062 O O . PHE A 1 129 ? -9.332 -19.344 6.406 1.00 83.31 129 PHE A O 1
ATOM 1069 N N . SER A 1 130 ? -9.889 -20.415 8.295 1.00 83.31 130 SER A N 1
ATOM 1070 C CA . SER A 1 130 ? -9.880 -19.232 9.161 1.00 83.31 130 SER A CA 1
ATOM 1071 C C . SER A 1 130 ? -8.498 -18.921 9.737 1.00 83.31 130 SER A C 1
ATOM 1073 O O . SER A 1 130 ? -8.355 -17.926 10.450 1.00 83.31 130 SER A O 1
ATOM 1075 N N . LYS A 1 131 ? -7.463 -19.716 9.433 1.00 87.19 131 LYS A N 1
ATOM 1076 C CA . LYS A 1 131 ? -6.075 -19.371 9.772 1.00 87.19 131 LYS A CA 1
ATOM 1077 C C . LYS A 1 131 ? -5.621 -18.147 8.960 1.00 87.19 131 LYS A C 1
ATOM 1079 O O . LYS A 1 131 ? -6.118 -17.921 7.856 1.00 87.19 131 LYS A O 1
ATOM 1084 N N . PRO A 1 132 ? -4.664 -17.352 9.471 1.00 84.31 132 PRO A N 1
ATOM 1085 C CA . PRO A 1 132 ? -4.284 -16.083 8.851 1.00 84.31 132 PRO A CA 1
ATOM 1086 C C . PRO A 1 132 ? -3.779 -16.235 7.412 1.00 84.31 132 PRO A C 1
ATOM 1088 O O . PRO A 1 132 ? -4.192 -15.462 6.555 1.00 84.31 132 PRO A O 1
ATOM 1091 N N . LEU A 1 133 ? -2.935 -17.234 7.125 1.00 88.12 133 LEU A N 1
ATOM 1092 C CA . LEU A 1 133 ? -2.365 -17.417 5.785 1.00 88.12 133 LEU A CA 1
ATOM 1093 C C . LEU A 1 133 ? -3.418 -17.853 4.745 1.00 88.12 133 LEU A C 1
ATOM 1095 O O . LEU A 1 133 ? -3.583 -17.120 3.771 1.00 88.12 133 LEU A O 1
ATOM 1099 N N . PRO A 1 134 ? -4.181 -18.954 4.932 1.00 89.62 134 PRO A N 1
ATOM 1100 C CA . PRO A 1 134 ? -5.190 -19.369 3.952 1.00 89.62 134 PRO A CA 1
ATOM 1101 C C . PRO A 1 134 ? -6.265 -18.306 3.716 1.00 89.62 134 PRO A C 1
ATOM 1103 O O . PRO A 1 134 ? -6.588 -18.015 2.567 1.00 89.62 134 PRO A O 1
ATOM 1106 N N . ALA A 1 135 ? -6.749 -17.659 4.782 1.00 88.44 135 ALA A N 1
ATOM 1107 C CA . ALA A 1 135 ? -7.732 -16.586 4.664 1.00 88.44 135 ALA A CA 1
ATOM 1108 C C . ALA A 1 135 ? -7.202 -15.406 3.836 1.00 88.44 135 ALA A C 1
ATOM 1110 O O . ALA A 1 135 ? -7.922 -14.868 3.002 1.00 88.44 135 ALA A O 1
ATOM 1111 N N . THR A 1 136 ? -5.937 -15.023 4.044 1.00 89.56 136 THR A N 1
ATOM 1112 C CA . THR A 1 136 ? -5.286 -13.926 3.309 1.00 89.56 136 THR A CA 1
ATOM 1113 C C . THR A 1 136 ? -5.133 -14.255 1.826 1.00 89.56 136 THR A C 1
ATOM 1115 O O . THR A 1 136 ? -5.395 -13.406 0.979 1.00 89.56 136 THR A O 1
ATOM 1118 N N . VAL A 1 137 ? -4.767 -15.497 1.499 1.00 91.75 137 VAL A N 1
ATOM 1119 C CA . VAL A 1 137 ? -4.651 -15.935 0.103 1.00 91.75 137 VAL A CA 1
ATOM 1120 C C . VAL A 1 137 ? -6.013 -15.922 -0.588 1.00 91.75 137 VAL A C 1
ATOM 1122 O O . VAL A 1 137 ? -6.146 -15.355 -1.672 1.00 91.75 137 VAL A O 1
ATOM 1125 N N . MET A 1 138 ? -7.041 -16.482 0.051 1.00 91.00 138 MET A N 1
ATOM 1126 C CA . MET A 1 138 ? -8.395 -16.533 -0.506 1.00 91.00 138 MET A CA 1
ATOM 1127 C C . MET A 1 138 ? -9.004 -15.139 -0.708 1.00 91.00 138 MET A C 1
ATOM 1129 O O . MET A 1 138 ? -9.675 -14.907 -1.712 1.00 91.00 138 MET A O 1
ATOM 1133 N N . ALA A 1 139 ? -8.727 -14.204 0.205 1.00 90.06 139 ALA A N 1
ATOM 1134 C CA . ALA A 1 139 ? -9.226 -12.831 0.165 1.00 90.06 139 ALA A CA 1
ATOM 1135 C C . ALA A 1 139 ? -8.941 -12.120 -1.162 1.00 90.06 139 ALA A C 1
ATOM 1137 O O . ALA A 1 139 ? -9.824 -11.490 -1.736 1.00 90.06 139 ALA A O 1
ATOM 1138 N N . GLY A 1 140 ? -7.706 -12.240 -1.655 1.00 88.75 140 GLY A N 1
ATOM 1139 C CA . GLY A 1 140 ? -7.249 -11.492 -2.824 1.00 88.75 140 GLY A CA 1
ATOM 1140 C C . GLY A 1 140 ? -7.755 -12.031 -4.166 1.00 88.75 140 GLY A C 1
ATOM 1141 O O . GLY A 1 140 ? -7.562 -11.364 -5.179 1.00 88.75 140 GLY A O 1
ATOM 1142 N N . ILE A 1 141 ? -8.403 -13.203 -4.201 1.00 91.94 141 ILE A N 1
ATOM 1143 C CA . ILE A 1 141 ? -8.869 -13.825 -5.454 1.00 91.94 141 ILE A CA 1
ATOM 1144 C C . ILE A 1 141 ? -9.999 -13.001 -6.079 1.00 91.94 141 ILE A C 1
ATOM 1146 O O . ILE A 1 141 ? -9.969 -12.717 -7.276 1.00 91.94 141 ILE A O 1
ATOM 1150 N N . LEU A 1 142 ? -10.982 -12.588 -5.273 1.00 90.31 142 LEU A N 1
ATOM 1151 C CA . LEU A 1 142 ? -12.146 -11.840 -5.757 1.00 90.31 142 LEU A CA 1
ATOM 1152 C C . LEU A 1 142 ? -11.770 -10.438 -6.277 1.00 90.31 142 LEU A C 1
ATOM 1154 O O . LEU A 1 142 ? -12.142 -10.122 -7.411 1.00 90.31 142 LEU A O 1
ATOM 1158 N N . PRO A 1 143 ? -10.988 -9.612 -5.545 1.00 91.75 143 PRO A N 1
ATOM 1159 C CA . PRO A 1 143 ? -10.557 -8.311 -6.049 1.00 91.75 143 PRO A CA 1
ATOM 1160 C C . PRO A 1 143 ? -9.595 -8.423 -7.236 1.00 91.75 143 PRO A C 1
ATOM 1162 O O . PRO A 1 143 ? -9.567 -7.534 -8.077 1.00 91.75 143 PRO A O 1
ATOM 1165 N N . PHE A 1 144 ? -8.817 -9.508 -7.347 1.00 91.00 144 PHE A N 1
ATOM 1166 C CA . PHE A 1 144 ? -7.995 -9.753 -8.534 1.00 91.00 144 PHE A CA 1
ATOM 1167 C C . PHE A 1 144 ? -8.859 -10.086 -9.757 1.00 91.00 144 PHE A C 1
ATOM 1169 O O . PHE A 1 144 ? -8.631 -9.548 -10.841 1.00 91.00 144 PHE A O 1
ATOM 1176 N N . GLY A 1 145 ? -9.885 -10.925 -9.581 1.00 90.75 145 GLY A N 1
ATOM 1177 C CA . GLY A 1 145 ? -10.831 -11.270 -10.641 1.00 90.75 145 GLY A CA 1
ATOM 1178 C C . GLY A 1 145 ? -11.561 -10.050 -11.208 1.00 90.75 145 GLY A C 1
ATOM 1179 O O . GLY A 1 145 ? -11.707 -9.942 -12.425 1.00 90.75 145 GLY A O 1
ATOM 1180 N N . SER A 1 146 ? -11.947 -9.092 -10.357 1.00 89.75 146 SER A N 1
ATOM 1181 C CA . SER A 1 146 ? -12.671 -7.884 -10.784 1.00 89.75 146 SER A CA 1
ATOM 1182 C C . SER A 1 146 ? -11.842 -6.934 -11.661 1.00 89.75 146 SER A C 1
ATOM 1184 O O . SER A 1 146 ? -12.418 -6.187 -12.454 1.00 89.75 146 SER A O 1
ATOM 1186 N N . ILE A 1 147 ? -10.508 -6.985 -11.566 1.00 89.44 147 ILE A N 1
ATOM 1187 C CA . ILE A 1 147 ? -9.584 -6.131 -12.337 1.00 89.44 147 ILE A CA 1
ATOM 1188 C C . ILE A 1 147 ? -8.793 -6.874 -13.413 1.00 89.44 147 ILE A C 1
ATOM 1190 O O . ILE A 1 147 ? -7.995 -6.254 -14.121 1.00 89.44 147 ILE A O 1
ATOM 1194 N N . TYR A 1 148 ? -8.968 -8.190 -13.537 1.00 88.75 148 TYR A N 1
ATOM 1195 C CA . TYR A 1 148 ? -8.151 -9.038 -14.406 1.00 88.75 148 TYR A CA 1
ATOM 1196 C C . TYR A 1 148 ? -8.160 -8.567 -15.869 1.00 88.75 148 TYR A C 1
ATOM 1198 O O . TYR A 1 148 ? -7.113 -8.410 -16.501 1.00 88.75 148 TYR A O 1
ATOM 1206 N N . VAL A 1 149 ? -9.346 -8.263 -16.399 1.00 86.31 149 VAL A N 1
ATOM 1207 C CA . VAL A 1 149 ? -9.518 -7.798 -17.785 1.00 86.31 149 VAL A CA 1
ATOM 1208 C C . VAL A 1 149 ? -8.806 -6.458 -18.009 1.00 86.31 149 VAL A C 1
ATOM 1210 O O . VAL A 1 149 ? -8.213 -6.207 -19.055 1.00 86.31 149 VAL A O 1
ATOM 1213 N N . GLN A 1 150 ? -8.814 -5.585 -17.010 1.00 83.56 150 GLN A N 1
ATOM 1214 C CA . GLN A 1 150 ? -8.245 -4.245 -17.089 1.00 83.56 150 GLN A CA 1
ATOM 1215 C C . GLN A 1 150 ? -6.739 -4.253 -16.906 1.00 83.56 150 GLN A C 1
ATOM 1217 O O . GLN A 1 150 ? -6.047 -3.497 -17.584 1.00 83.56 150 GLN A O 1
ATOM 1222 N N . MET A 1 151 ? -6.227 -5.149 -16.064 1.00 80.75 151 MET A N 1
ATOM 1223 C CA . MET A 1 151 ? -4.805 -5.462 -15.995 1.00 80.75 151 MET A CA 1
ATOM 1224 C C . MET A 1 151 ? -4.285 -5.858 -17.377 1.00 80.75 151 MET A C 1
ATOM 1226 O O . MET A 1 151 ? -3.285 -5.305 -17.825 1.00 80.75 151 MET A O 1
ATOM 1230 N N . PHE A 1 152 ? -4.991 -6.724 -18.110 1.00 84.38 152 PHE A N 1
ATOM 1231 C CA . PHE A 1 152 ? -4.602 -7.088 -19.474 1.00 84.38 152 PHE A CA 1
ATOM 1232 C C . PHE A 1 152 ? -4.497 -5.876 -20.407 1.00 84.38 152 PHE A C 1
ATOM 1234 O O . PHE A 1 152 ? -3.466 -5.689 -21.057 1.00 84.38 152 PHE A O 1
ATOM 1241 N N . PHE A 1 153 ? -5.514 -5.017 -20.456 1.00 77.31 153 PHE A N 1
ATOM 1242 C CA . PHE A 1 153 ? -5.463 -3.824 -21.305 1.00 77.31 153 PHE A CA 1
ATOM 1243 C C . PHE A 1 153 ? -4.385 -2.823 -20.871 1.00 77.31 153 PHE A C 1
ATOM 1245 O O . PHE A 1 153 ? -3.714 -2.232 -21.717 1.00 77.31 153 PHE A O 1
ATOM 1252 N N . MET A 1 154 ? -4.185 -2.658 -19.562 1.00 77.25 154 MET A N 1
ATOM 1253 C CA . MET A 1 154 ? -3.181 -1.760 -19.001 1.00 77.25 154 MET A CA 1
ATOM 1254 C C . MET A 1 154 ? -1.764 -2.220 -19.343 1.00 77.25 154 MET A C 1
ATOM 1256 O O . MET A 1 154 ? -0.970 -1.424 -19.833 1.00 77.25 154 MET A O 1
ATOM 1260 N N . PHE A 1 155 ? -1.458 -3.503 -19.150 1.00 78.19 155 PHE A N 1
ATOM 1261 C CA . PHE A 1 155 ? -0.149 -4.068 -19.471 1.00 78.19 155 PHE A CA 1
ATOM 1262 C C . PHE A 1 155 ? 0.138 -4.041 -20.981 1.00 78.19 155 PHE A C 1
ATOM 1264 O O . PHE A 1 155 ? 1.239 -3.663 -21.379 1.00 78.19 155 PHE A O 1
ATOM 1271 N N . ASN A 1 156 ? -0.854 -4.333 -21.831 1.00 77.88 156 ASN A N 1
ATOM 1272 C CA . ASN A 1 156 ? -0.708 -4.162 -23.281 1.00 77.88 156 ASN A CA 1
ATOM 1273 C C . ASN A 1 156 ? -0.474 -2.699 -23.677 1.00 77.88 156 ASN A C 1
ATOM 1275 O O . ASN A 1 156 ? 0.320 -2.421 -24.571 1.00 77.88 156 ASN A O 1
ATOM 1279 N N . SER A 1 157 ? -1.124 -1.745 -23.012 1.00 74.88 157 SER A N 1
ATOM 1280 C CA . SER A 1 157 ? -0.923 -0.332 -23.334 1.00 74.88 157 SER A CA 1
ATOM 1281 C C . SER A 1 157 ? 0.426 0.206 -22.867 1.00 74.88 157 SER A C 1
ATOM 1283 O O . SER A 1 157 ? 1.066 0.975 -23.584 1.00 74.88 157 SER A O 1
ATOM 1285 N N . LEU A 1 158 ? 0.871 -0.207 -21.678 1.00 70.56 158 LEU A N 1
ATOM 1286 C CA . LEU A 1 158 ? 2.145 0.221 -21.105 1.00 70.56 158 LEU A CA 1
ATOM 1287 C C . LEU A 1 158 ? 3.342 -0.348 -21.873 1.00 70.56 158 LEU A C 1
ATOM 1289 O O . LEU A 1 158 ? 4.323 0.369 -22.056 1.00 70.56 158 LEU A O 1
ATOM 1293 N N . TRP A 1 159 ? 3.256 -1.602 -22.329 1.00 70.81 159 TRP A N 1
ATOM 1294 C CA . TRP A 1 159 ? 4.413 -2.327 -22.861 1.00 70.81 159 TRP A CA 1
ATOM 1295 C C . TRP A 1 159 ? 4.330 -2.699 -24.349 1.00 70.81 159 TRP A C 1
ATOM 1297 O O . TRP A 1 159 ? 5.374 -2.879 -24.964 1.00 70.81 159 TRP A O 1
ATOM 1307 N N . ALA A 1 160 ? 3.138 -2.784 -24.952 1.00 63.47 160 ALA A N 1
ATOM 1308 C CA . ALA A 1 160 ? 2.945 -3.208 -26.349 1.00 63.47 160 ALA A CA 1
ATOM 1309 C C . ALA A 1 160 ? 2.495 -2.067 -27.291 1.00 63.47 160 ALA A C 1
ATOM 1311 O O . ALA A 1 160 ? 1.909 -2.317 -28.341 1.00 63.47 160 ALA A O 1
ATOM 1312 N N . HIS A 1 161 ? 2.767 -0.806 -26.926 1.00 56.56 161 HIS A N 1
ATOM 1313 C CA . HIS A 1 161 ? 2.543 0.406 -27.740 1.00 56.56 161 HIS A CA 1
ATOM 1314 C C . HIS A 1 161 ? 1.094 0.694 -28.191 1.00 56.56 161 HIS A C 1
ATOM 1316 O O . HIS A 1 161 ? 0.865 1.644 -28.941 1.00 56.56 161 HIS A O 1
ATOM 1322 N N . LEU A 1 162 ? 0.099 -0.052 -27.705 1.00 54.88 162 LEU A N 1
ATOM 1323 C CA . LEU A 1 162 ? -1.311 0.215 -27.990 1.00 54.88 162 LEU A CA 1
ATOM 1324 C C . LEU A 1 162 ? -1.797 1.411 -27.160 1.00 54.88 162 LEU A C 1
ATOM 1326 O O . LEU A 1 162 ? -1.754 1.406 -25.928 1.00 54.88 162 LEU A O 1
ATOM 1330 N N . THR A 1 163 ? -2.270 2.465 -27.821 1.00 53.41 163 THR A N 1
ATOM 1331 C CA . THR A 1 163 ? -2.823 3.643 -27.147 1.00 53.41 163 THR A CA 1
ATOM 1332 C C . THR A 1 163 ? -4.152 3.296 -26.478 1.00 53.41 163 THR A C 1
ATOM 1334 O O . THR A 1 163 ? -5.168 3.067 -27.131 1.00 53.41 163 THR A O 1
ATOM 1337 N N . TYR A 1 164 ? -4.166 3.269 -25.145 1.00 55.41 164 TYR A N 1
ATOM 1338 C CA . TYR A 1 164 ? -5.395 3.044 -24.393 1.00 55.41 164 TYR A CA 1
ATOM 1339 C C . TYR A 1 164 ? -6.179 4.349 -24.237 1.00 55.41 164 TYR A C 1
ATOM 1341 O O . TYR A 1 164 ? -5.840 5.211 -23.424 1.00 55.41 164 TYR A O 1
ATOM 1349 N N . TYR A 1 165 ? -7.240 4.502 -25.029 1.00 54.34 165 TYR A N 1
ATOM 1350 C CA . TYR A 1 165 ? -8.038 5.731 -25.085 1.00 54.34 165 TYR A CA 1
ATOM 1351 C C . TYR A 1 165 ? -9.184 5.814 -24.056 1.00 54.34 165 TYR A C 1
ATOM 1353 O O . TYR A 1 165 ? -9.855 6.840 -23.979 1.00 54.34 165 TYR A O 1
ATOM 1361 N N . MET A 1 166 ? -9.398 4.805 -23.203 1.00 62.84 166 MET A N 1
ATOM 1362 C CA . MET A 1 166 ? -10.574 4.746 -22.315 1.00 62.84 166 MET A CA 1
ATOM 1363 C C . MET A 1 166 ? -10.267 5.085 -20.845 1.00 62.84 166 MET A C 1
ATOM 1365 O O . MET A 1 166 ? -10.561 4.309 -19.938 1.00 62.84 166 MET A O 1
ATOM 1369 N N . PHE A 1 167 ? -9.713 6.273 -20.574 1.00 63.59 167 PHE A N 1
ATOM 1370 C CA . PHE A 1 167 ? -9.443 6.727 -19.194 1.00 63.59 167 PHE A CA 1
ATOM 1371 C C . PHE A 1 167 ? -10.700 6.715 -18.295 1.00 63.59 167 PHE A C 1
ATOM 1373 O O . PHE A 1 167 ? -10.607 6.396 -17.112 1.00 63.59 167 PHE A O 1
ATOM 1380 N N . GLY A 1 168 ? -11.885 6.992 -18.858 1.00 69.50 168 GLY A N 1
ATOM 1381 C CA . GLY A 1 168 ? -13.156 6.944 -18.121 1.00 69.50 168 GLY A CA 1
ATOM 1382 C C . GLY A 1 168 ? -13.537 5.542 -17.628 1.00 69.50 168 GLY A C 1
ATOM 1383 O O . GLY A 1 168 ? -14.022 5.397 -16.511 1.00 69.50 168 GLY A O 1
ATOM 1384 N N . PHE A 1 169 ? -13.250 4.497 -18.408 1.00 73.94 169 PHE A N 1
ATOM 1385 C CA . PHE A 1 169 ? -13.530 3.114 -18.010 1.00 73.94 169 PHE A CA 1
ATOM 1386 C C . PHE A 1 169 ? -12.608 2.643 -16.876 1.00 73.94 169 PHE A C 1
ATOM 1388 O O . PHE A 1 169 ? -13.069 1.997 -15.938 1.00 73.94 169 PHE A O 1
ATOM 1395 N N . LEU A 1 170 ? -11.326 3.034 -16.900 1.00 73.38 170 LEU A N 1
ATOM 1396 C CA . LEU A 1 170 ? -10.391 2.741 -15.804 1.00 73.38 170 LEU A CA 1
ATOM 1397 C C . LEU A 1 170 ? -10.849 3.344 -14.475 1.00 73.38 170 LEU A C 1
ATOM 1399 O O . LEU A 1 170 ? -10.684 2.713 -13.436 1.00 73.38 170 LEU A O 1
ATOM 1403 N N . PHE A 1 171 ? -11.447 4.537 -14.504 1.00 75.38 171 PHE A N 1
ATOM 1404 C CA . PHE A 1 171 ? -11.982 5.166 -13.299 1.00 75.38 171 PHE A CA 1
ATOM 1405 C C . PHE A 1 171 ? -13.154 4.373 -12.704 1.00 75.38 171 PHE A C 1
ATOM 1407 O O . PHE A 1 171 ? -13.175 4.125 -11.502 1.00 75.38 171 PHE A O 1
ATOM 1414 N N . VAL A 1 172 ? -14.093 3.911 -13.536 1.00 82.12 172 VAL A N 1
ATOM 1415 C CA . VAL A 1 172 ? -15.218 3.072 -13.078 1.00 82.12 172 VAL A CA 1
ATOM 1416 C C . VAL A 1 172 ? -14.713 1.765 -12.471 1.00 82.12 172 VAL A C 1
ATOM 1418 O O . VAL A 1 172 ? -15.145 1.369 -11.393 1.00 82.12 172 VAL A O 1
ATOM 1421 N N . VAL A 1 173 ? -13.751 1.115 -13.122 1.00 83.88 173 VAL A N 1
ATOM 1422 C CA . VAL A 1 173 ? -13.176 -0.142 -12.627 1.00 83.88 173 VAL A CA 1
ATOM 1423 C C . VAL A 1 173 ? -12.412 0.074 -11.328 1.00 83.88 173 VAL A C 1
ATOM 1425 O O . VAL A 1 173 ? -12.497 -0.752 -10.428 1.00 83.88 173 VAL A O 1
ATOM 1428 N N . TYR A 1 174 ? -11.713 1.198 -11.190 1.00 81.81 174 TYR A N 1
ATOM 1429 C CA . TYR A 1 174 ? -11.072 1.568 -9.935 1.00 81.81 174 TYR A CA 1
ATOM 1430 C C . TYR A 1 174 ? -12.087 1.710 -8.787 1.00 81.81 174 TYR A C 1
ATOM 1432 O O . TYR A 1 174 ? -11.823 1.243 -7.682 1.00 81.81 174 TYR A O 1
ATOM 1440 N N . LEU A 1 175 ? -13.271 2.279 -9.038 1.00 86.62 175 LEU A N 1
ATOM 1441 C CA . LEU A 1 175 ? -14.342 2.330 -8.035 1.00 86.62 175 LEU A CA 1
ATOM 1442 C C . LEU A 1 175 ? -14.871 0.933 -7.685 1.00 86.62 175 LEU A C 1
ATOM 1444 O O . LEU A 1 175 ? -15.031 0.626 -6.506 1.00 86.62 175 LEU A O 1
ATOM 1448 N N . IL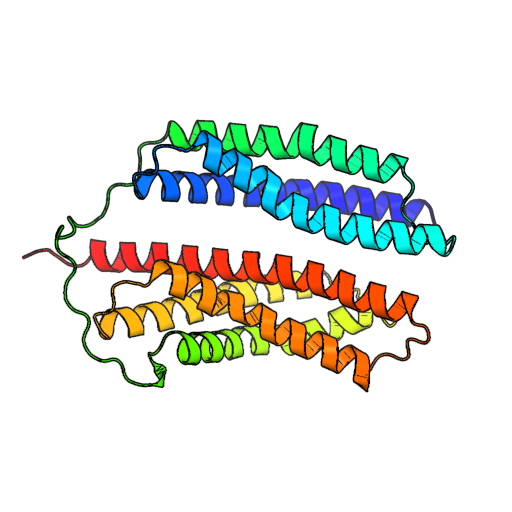E A 1 176 ? -15.087 0.071 -8.683 1.00 89.38 176 ILE A N 1
ATOM 1449 C CA . ILE A 1 176 ? -15.497 -1.327 -8.459 1.00 89.38 176 ILE A CA 1
ATOM 1450 C C . ILE A 1 176 ? -14.436 -2.067 -7.634 1.00 89.38 176 ILE A C 1
ATOM 1452 O O . ILE A 1 176 ? -14.769 -2.791 -6.698 1.00 89.38 176 ILE A O 1
ATOM 1456 N N . LEU A 1 177 ? -13.152 -1.842 -7.918 1.00 89.25 177 LEU A N 1
ATOM 1457 C CA . LEU A 1 177 ? -12.053 -2.394 -7.136 1.00 89.25 177 LEU A CA 1
ATOM 1458 C C . LEU A 1 177 ? -12.143 -1.949 -5.668 1.00 89.25 177 LEU A C 1
ATOM 1460 O O . LEU A 1 177 ? -12.083 -2.796 -4.784 1.00 89.25 177 LEU A O 1
ATOM 1464 N N . LEU A 1 178 ? -12.339 -0.656 -5.390 1.00 88.81 178 LEU A N 1
ATOM 1465 C CA . LEU A 1 178 ? -12.486 -0.165 -4.013 1.00 88.81 178 LEU A CA 1
ATOM 1466 C C . LEU A 1 178 ? -13.653 -0.837 -3.279 1.00 88.81 178 LEU A C 1
ATOM 1468 O O . LEU A 1 178 ? -13.496 -1.236 -2.125 1.00 88.81 178 LEU A O 1
ATOM 1472 N N . VAL A 1 179 ? -14.793 -1.003 -3.955 1.00 92.06 179 VAL A N 1
ATOM 1473 C CA . VAL A 1 179 ? -15.967 -1.685 -3.392 1.00 92.06 179 VAL A CA 1
ATOM 1474 C C . VAL A 1 179 ? -15.650 -3.152 -3.107 1.00 92.06 179 VAL A C 1
ATOM 1476 O O . VAL A 1 179 ? -15.816 -3.594 -1.974 1.00 92.06 179 VAL A O 1
ATOM 1479 N N . THR A 1 180 ? -15.107 -3.889 -4.076 1.00 94.31 180 THR A N 1
ATOM 1480 C CA . THR A 1 180 ? -14.780 -5.317 -3.903 1.00 94.31 180 THR A CA 1
ATOM 1481 C C . THR A 1 180 ? -13.720 -5.558 -2.825 1.00 94.31 180 THR A C 1
ATOM 1483 O O . THR A 1 180 ? -13.842 -6.499 -2.042 1.00 94.31 180 THR A O 1
ATOM 1486 N N . ILE A 1 181 ? -12.710 -4.687 -2.712 1.00 94.19 181 ILE A N 1
ATOM 1487 C CA . ILE A 1 181 ? -11.734 -4.735 -1.613 1.00 94.19 181 ILE A CA 1
ATOM 1488 C C . ILE A 1 181 ? -12.436 -4.508 -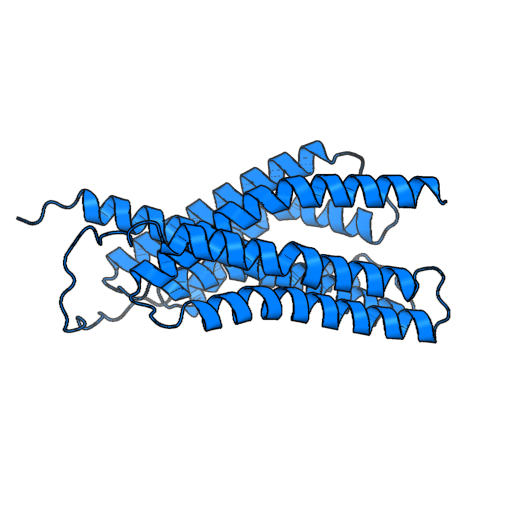0.274 1.00 94.19 181 ILE A C 1
ATOM 1490 O O . ILE A 1 181 ? -12.214 -5.266 0.668 1.00 94.19 181 ILE A O 1
ATOM 1494 N N . SER A 1 182 ? -13.292 -3.487 -0.182 1.00 93.75 182 SER A N 1
ATOM 1495 C CA . SER A 1 182 ? -14.002 -3.189 1.063 1.00 93.75 182 SER A CA 1
ATOM 1496 C C . SER A 1 182 ? -14.896 -4.350 1.506 1.00 93.75 182 SER A C 1
ATOM 1498 O O . SER A 1 182 ? -14.834 -4.762 2.661 1.00 93.75 182 SER A O 1
ATOM 1500 N N . GLU A 1 183 ? -15.659 -4.933 0.582 1.00 94.06 183 GLU A N 1
ATOM 1501 C CA . GLU A 1 183 ? -16.585 -6.031 0.847 1.00 94.06 183 GLU A CA 1
ATOM 1502 C C . GLU A 1 183 ? -15.845 -7.294 1.301 1.00 94.06 183 GLU A C 1
ATOM 1504 O O . GLU A 1 183 ? -16.147 -7.852 2.357 1.00 94.06 183 GLU A O 1
ATOM 1509 N N . THR A 1 184 ? -14.817 -7.709 0.556 1.00 93.94 184 THR A N 1
ATOM 1510 C CA . THR A 1 184 ? -14.032 -8.911 0.881 1.00 93.94 184 THR A CA 1
ATOM 1511 C C . THR A 1 184 ? -13.313 -8.788 2.223 1.00 93.94 184 THR A C 1
ATOM 1513 O O . THR A 1 184 ? -13.315 -9.738 3.010 1.00 93.94 184 THR A O 1
ATOM 1516 N N . SER A 1 185 ? -12.756 -7.613 2.537 1.00 93.19 185 SER A N 1
ATOM 1517 C CA . SER A 1 185 ? -12.140 -7.356 3.841 1.00 93.19 185 SER A CA 1
ATOM 1518 C C . SER A 1 185 ? -13.156 -7.402 4.986 1.00 93.19 185 SER A C 1
ATOM 1520 O O . SER A 1 185 ? -12.883 -8.045 6.001 1.00 93.19 185 SER A O 1
ATOM 1522 N N . ILE A 1 186 ? -14.330 -6.779 4.827 1.00 94.31 186 ILE A N 1
ATOM 1523 C CA . ILE A 1 186 ? -15.395 -6.774 5.845 1.00 94.31 186 ILE A CA 1
ATOM 1524 C C . ILE A 1 186 ? -15.888 -8.198 6.113 1.00 94.31 186 ILE A C 1
ATOM 1526 O O . ILE A 1 186 ? -15.967 -8.597 7.273 1.00 94.31 186 ILE A O 1
ATOM 1530 N N . ILE A 1 187 ? -16.169 -8.982 5.068 1.00 93.69 187 ILE A N 1
ATOM 1531 C CA . ILE A 1 187 ? -16.664 -10.362 5.201 1.00 93.69 187 ILE A CA 1
ATOM 1532 C C . ILE A 1 187 ? -15.661 -11.231 5.971 1.00 93.69 187 ILE A C 1
ATOM 1534 O O . ILE A 1 187 ? -16.034 -11.957 6.893 1.00 93.69 187 ILE A O 1
ATOM 1538 N N . LEU A 1 188 ? -14.371 -11.138 5.645 1.00 91.62 188 LEU A N 1
ATOM 1539 C CA . LEU A 1 188 ? -13.340 -11.904 6.347 1.00 91.62 188 LEU A CA 1
ATOM 1540 C C . LEU A 1 188 ? -13.142 -11.441 7.789 1.00 91.62 188 LEU A C 1
ATOM 1542 O O . LEU A 1 188 ? -12.935 -12.271 8.675 1.00 91.62 188 LEU A O 1
ATOM 1546 N N . CYS A 1 189 ? -13.226 -10.133 8.036 1.00 92.56 189 CYS A N 1
ATOM 1547 C CA . CYS A 1 189 ? -13.191 -9.585 9.385 1.00 92.56 189 CYS A CA 1
ATOM 1548 C C . CYS A 1 189 ? -14.393 -10.063 10.210 1.00 92.56 189 CYS A C 1
ATOM 1550 O O . CYS A 1 189 ? -14.219 -10.455 11.361 1.00 92.56 189 CYS A O 1
ATOM 1552 N N . TYR A 1 190 ? -15.585 -10.119 9.614 1.00 92.00 190 TYR A N 1
ATOM 1553 C CA . TYR A 1 190 ? -16.786 -10.644 10.253 1.00 92.00 190 TYR A CA 1
ATOM 1554 C C . TYR A 1 190 ? -16.624 -12.111 10.656 1.00 92.00 190 TYR A C 1
ATOM 1556 O O . TYR A 1 190 ? -16.778 -12.436 11.831 1.00 92.00 190 TYR A O 1
ATOM 1564 N N . PHE A 1 191 ? -16.219 -12.988 9.730 1.00 90.62 191 PHE A N 1
ATOM 1565 C CA . PHE A 1 191 ? -15.995 -14.400 10.058 1.00 90.62 191 PHE A CA 1
ATOM 1566 C C . PHE A 1 191 ? -14.911 -14.598 11.119 1.00 90.62 191 PHE A C 1
ATOM 1568 O O . PHE A 1 191 ? -15.027 -15.483 11.965 1.00 90.62 191 PHE A O 1
ATOM 1575 N N . GLN A 1 192 ? -13.872 -13.763 11.108 1.00 89.62 192 GLN A N 1
ATOM 1576 C CA . GLN A 1 192 ? -12.845 -13.777 12.143 1.00 89.62 192 GLN A CA 1
ATOM 1577 C C . GLN A 1 192 ? -13.419 -13.422 13.526 1.00 89.62 192 GLN A C 1
ATOM 1579 O O . GLN A 1 192 ? -13.090 -14.087 14.509 1.00 89.62 192 GLN A O 1
ATOM 1584 N N . LEU A 1 193 ? -14.277 -12.400 13.604 1.00 90.25 193 LEU A N 1
ATOM 1585 C CA . LEU A 1 193 ? -14.933 -11.995 14.849 1.00 90.25 193 LEU A CA 1
ATOM 1586 C C . LEU A 1 193 ? -15.926 -13.056 15.341 1.00 90.25 193 LEU A C 1
ATOM 1588 O O . LEU A 1 193 ? -15.977 -13.316 16.540 1.00 90.25 193 LEU A O 1
ATOM 1592 N N . CYS A 1 194 ? -16.652 -13.721 14.436 1.00 87.94 194 CYS A N 1
ATOM 1593 C CA . CYS A 1 194 ? -17.492 -14.877 14.771 1.00 87.94 194 CYS A CA 1
ATOM 1594 C C . CYS A 1 194 ? -16.677 -16.051 15.331 1.00 87.94 194 CYS A C 1
ATOM 1596 O O . CYS A 1 194 ? -17.176 -16.801 16.162 1.00 87.94 194 CYS A O 1
ATOM 1598 N N . GLY A 1 195 ? -15.419 -16.194 14.907 1.00 85.12 195 GLY A N 1
ATOM 1599 C CA . GLY A 1 195 ? -14.461 -17.142 15.476 1.00 85.12 195 GLY A CA 1
ATOM 1600 C C . GLY A 1 195 ? -13.854 -16.703 16.813 1.00 85.12 195 GLY A C 1
ATOM 1601 O O . GLY A 1 195 ? -12.912 -17.338 17.270 1.00 85.12 195 GLY A O 1
ATOM 1602 N N . GLU A 1 196 ? -14.333 -15.621 17.431 1.00 86.00 196 GLU A N 1
ATOM 1603 C CA . GLU A 1 196 ? -13.801 -15.041 18.673 1.00 86.00 196 GLU A CA 1
ATOM 1604 C C . GLU A 1 196 ? -12.322 -14.589 18.600 1.00 86.00 196 GLU A C 1
ATOM 1606 O O . GLU A 1 196 ? -11.682 -14.362 19.630 1.00 86.00 196 GLU A O 1
ATOM 1611 N N . ASP A 1 197 ? -11.752 -14.407 17.400 1.00 87.31 197 ASP A N 1
ATOM 1612 C CA . ASP A 1 197 ? -10.389 -13.884 17.240 1.00 87.31 197 ASP A CA 1
ATOM 1613 C C . ASP A 1 197 ? -10.405 -12.356 17.085 1.00 87.31 197 ASP A C 1
ATOM 1615 O O . ASP A 1 197 ? -10.673 -11.803 16.019 1.00 87.31 197 ASP A O 1
ATOM 1619 N N . TYR A 1 198 ? -10.042 -11.647 18.151 1.00 86.31 198 TYR A N 1
ATOM 1620 C CA . TYR A 1 198 ? -10.024 -10.183 18.190 1.00 86.31 198 TYR A CA 1
ATOM 1621 C C . TYR A 1 198 ? -8.855 -9.536 17.417 1.00 86.31 198 TYR A C 1
ATOM 1623 O O . TYR A 1 198 ? -8.809 -8.312 17.284 1.00 86.31 198 TYR A O 1
ATOM 1631 N N . ARG A 1 199 ? -7.887 -10.305 16.894 1.00 88.62 199 ARG A N 1
ATOM 1632 C CA . ARG A 1 199 ? -6.671 -9.781 16.233 1.00 88.62 199 ARG A CA 1
ATOM 1633 C C . ARG A 1 199 ? -6.922 -9.430 14.764 1.00 88.62 199 ARG A C 1
ATOM 1635 O O . ARG A 1 199 ? -6.269 -9.945 13.856 1.00 88.62 199 ARG A O 1
ATOM 1642 N N . TRP A 1 200 ? -7.905 -8.577 14.504 1.00 88.38 200 TRP A N 1
ATOM 1643 C CA . TRP A 1 200 ? -8.367 -8.277 13.143 1.00 88.38 200 TRP A CA 1
ATOM 1644 C C . TRP A 1 200 ? -7.510 -7.239 12.403 1.00 88.38 200 TRP A C 1
ATOM 1646 O O . TRP A 1 200 ? -7.567 -7.165 11.183 1.00 88.38 200 TRP A O 1
ATOM 1656 N N . TRP A 1 201 ? -6.678 -6.461 13.100 1.00 86.50 201 TRP A N 1
ATOM 1657 C CA . TRP A 1 201 ? -6.105 -5.214 12.573 1.00 86.50 201 TRP A CA 1
ATOM 1658 C C . TRP A 1 201 ? -5.126 -5.458 11.421 1.00 86.50 201 TRP A C 1
ATOM 1660 O O . TRP A 1 201 ? -5.373 -5.073 10.281 1.00 86.50 201 TRP A O 1
ATOM 1670 N N . TRP A 1 202 ? -4.026 -6.161 11.700 1.00 87.75 202 TRP A N 1
ATOM 1671 C CA . TRP A 1 202 ? -3.041 -6.519 10.675 1.00 87.75 202 TRP A CA 1
ATOM 1672 C C . TRP A 1 202 ? -3.608 -7.511 9.666 1.00 87.75 202 TRP A C 1
ATOM 1674 O O . TRP A 1 202 ? -3.272 -7.462 8.487 1.00 87.75 202 TRP A O 1
ATOM 1684 N N . ARG A 1 203 ? -4.510 -8.385 10.112 1.00 88.50 203 ARG A N 1
ATOM 1685 C CA . ARG A 1 203 ? -5.133 -9.383 9.248 1.00 88.50 203 ARG A CA 1
ATOM 1686 C C . ARG A 1 203 ? -6.025 -8.747 8.181 1.00 88.50 203 ARG A C 1
ATOM 1688 O O . ARG A 1 203 ? -5.929 -9.144 7.026 1.00 88.50 203 ARG A O 1
ATOM 1695 N N . ALA A 1 204 ? -6.812 -7.731 8.534 1.00 90.38 204 ALA A N 1
ATOM 1696 C CA . ALA A 1 204 ? -7.602 -6.957 7.582 1.00 90.38 204 ALA A CA 1
ATOM 1697 C C . ALA A 1 204 ? -6.704 -6.307 6.522 1.00 90.38 204 ALA A C 1
ATOM 1699 O O . ALA A 1 204 ? -6.956 -6.478 5.332 1.00 90.38 204 ALA A O 1
ATOM 1700 N N . PHE A 1 205 ? -5.610 -5.662 6.943 1.00 90.69 205 PHE A N 1
ATOM 1701 C CA . PHE A 1 205 ? -4.642 -5.057 6.025 1.00 90.69 205 PHE A CA 1
ATOM 1702 C C . PHE A 1 205 ? -4.030 -6.087 5.063 1.00 90.69 205 PHE A C 1
ATOM 1704 O O . PHE A 1 205 ? -4.048 -5.890 3.850 1.00 90.69 205 PHE A O 1
ATOM 1711 N N . PHE A 1 206 ? -3.507 -7.204 5.579 1.00 91.69 206 PHE A N 1
ATOM 1712 C CA . PHE A 1 206 ? -2.859 -8.207 4.733 1.00 91.69 206 PHE A CA 1
ATOM 1713 C C . PHE A 1 206 ? -3.844 -8.920 3.802 1.00 91.69 206 PHE A C 1
ATOM 1715 O O . PHE A 1 206 ? -3.472 -9.215 2.669 1.00 91.69 206 PHE A O 1
ATOM 1722 N N . SER A 1 207 ? -5.091 -9.143 4.234 1.00 91.00 207 SER A N 1
ATOM 1723 C CA . SER A 1 207 ? -6.117 -9.817 3.427 1.00 91.00 207 SER A CA 1
ATOM 1724 C C . SER A 1 207 ? -6.387 -9.108 2.096 1.00 91.00 207 SER A C 1
ATOM 1726 O O . SER A 1 207 ? -6.327 -9.736 1.043 1.00 91.00 207 SER A O 1
ATOM 1728 N N . SER A 1 208 ? -6.589 -7.789 2.104 1.00 91.31 208 SER A N 1
ATOM 1729 C CA . SER A 1 208 ? -6.784 -7.021 0.873 1.00 91.31 208 SER A CA 1
ATOM 1730 C C . SER A 1 208 ? -5.479 -6.767 0.125 1.00 91.31 208 SER A C 1
ATOM 1732 O O . SER A 1 208 ? -5.459 -6.802 -1.108 1.00 91.31 208 SER A O 1
ATOM 1734 N N . ALA A 1 209 ? -4.377 -6.537 0.846 1.00 91.69 209 ALA A N 1
ATOM 1735 C CA . ALA A 1 209 ? -3.073 -6.269 0.247 1.00 91.69 209 ALA A CA 1
ATOM 1736 C C . ALA A 1 209 ? -2.537 -7.464 -0.562 1.00 91.69 209 ALA A C 1
ATOM 1738 O O . ALA A 1 209 ? -1.831 -7.270 -1.553 1.00 91.69 209 ALA A O 1
ATOM 1739 N N . PHE A 1 210 ? -2.931 -8.696 -0.216 1.00 94.12 210 PHE A N 1
ATOM 1740 C CA . PHE A 1 210 ? -2.542 -9.906 -0.946 1.00 94.12 210 PHE A CA 1
ATOM 1741 C C . PHE A 1 210 ? -3.009 -9.918 -2.412 1.00 94.12 210 PHE A C 1
ATOM 1743 O O . PHE A 1 210 ? -2.390 -10.572 -3.248 1.00 94.12 210 PHE A O 1
ATOM 1750 N N . THR A 1 211 ? -4.015 -9.114 -2.775 1.00 93.38 211 THR A N 1
ATOM 1751 C CA . THR A 1 211 ? -4.399 -8.877 -4.181 1.00 93.38 211 THR A CA 1
ATOM 1752 C C . THR A 1 211 ? -3.205 -8.435 -5.041 1.00 93.38 211 THR A C 1
ATOM 1754 O O . THR A 1 211 ? -3.074 -8.834 -6.198 1.00 93.38 211 THR A O 1
ATOM 1757 N N . ALA A 1 212 ? -2.275 -7.664 -4.470 1.00 91.81 212 ALA A N 1
ATOM 1758 C CA . ALA A 1 212 ? -1.064 -7.229 -5.161 1.00 91.81 212 ALA A CA 1
ATOM 1759 C C . ALA A 1 212 ? -0.100 -8.384 -5.474 1.00 91.81 212 ALA A C 1
ATOM 1761 O O . ALA A 1 212 ? 0.651 -8.316 -6.445 1.00 91.81 212 ALA A O 1
ATOM 1762 N N . PHE A 1 213 ? -0.131 -9.467 -4.694 1.00 94.50 213 PHE A N 1
ATOM 1763 C CA . PHE A 1 213 ? 0.666 -10.654 -4.988 1.00 94.50 213 PHE A CA 1
ATOM 1764 C C . PHE A 1 213 ? 0.158 -11.363 -6.249 1.00 94.50 213 PHE A C 1
ATOM 1766 O O . PHE A 1 213 ? 0.958 -11.737 -7.102 1.00 94.50 213 PHE A O 1
ATOM 1773 N N . TYR A 1 214 ? -1.162 -11.462 -6.437 1.00 94.19 214 TYR A N 1
ATOM 1774 C CA . TYR A 1 214 ? -1.732 -11.966 -7.693 1.00 94.19 214 TYR A CA 1
ATOM 1775 C C . TYR A 1 214 ? -1.333 -11.097 -8.891 1.00 94.19 214 TYR A C 1
ATOM 1777 O O . TYR A 1 214 ? -1.011 -11.618 -9.958 1.00 94.19 214 TYR A O 1
ATOM 1785 N N . LEU A 1 215 ? -1.262 -9.779 -8.695 1.00 92.00 215 LEU A N 1
ATOM 1786 C CA . LEU A 1 215 ? -0.768 -8.838 -9.701 1.00 92.00 215 LEU A CA 1
ATOM 1787 C C . LEU A 1 215 ? 0.709 -9.084 -10.050 1.00 92.00 215 LEU A C 1
ATOM 1789 O O . LEU A 1 215 ? 1.082 -9.033 -11.222 1.00 92.00 215 LEU A O 1
ATOM 1793 N N . LEU A 1 216 ? 1.545 -9.393 -9.056 1.00 93.56 216 LEU A N 1
ATOM 1794 C CA . LEU A 1 216 ? 2.946 -9.759 -9.268 1.00 93.56 216 LEU A CA 1
ATOM 1795 C C . LEU A 1 216 ? 3.079 -11.063 -10.067 1.00 93.56 216 LEU A C 1
ATOM 1797 O O . LEU A 1 216 ? 3.868 -11.132 -11.003 1.00 93.56 216 LEU A O 1
ATOM 1801 N N . VAL A 1 217 ? 2.285 -12.085 -9.746 1.00 94.75 217 VAL A N 1
ATOM 1802 C CA . VAL A 1 217 ? 2.267 -13.341 -10.516 1.00 94.75 217 VAL A CA 1
ATOM 1803 C C . VAL A 1 217 ? 1.806 -13.084 -11.954 1.00 94.75 217 VAL A C 1
ATOM 1805 O O . VAL A 1 217 ? 2.402 -13.595 -12.904 1.00 94.75 217 VAL A O 1
ATOM 1808 N N . TYR A 1 218 ? 0.791 -12.237 -12.133 1.00 92.75 218 TYR A N 1
ATOM 1809 C CA . TYR A 1 218 ? 0.309 -11.844 -13.452 1.00 92.75 218 TYR A CA 1
ATOM 1810 C C . TYR A 1 218 ? 1.369 -11.089 -14.268 1.00 92.75 218 TYR A C 1
ATOM 1812 O O . TYR A 1 218 ? 1.495 -11.334 -15.466 1.00 92.75 218 TYR A O 1
ATOM 1820 N N . SER A 1 219 ? 2.173 -10.217 -13.650 1.00 90.62 219 SER A N 1
ATOM 1821 C CA . SER A 1 219 ? 3.239 -9.496 -14.359 1.00 90.62 219 SER A CA 1
ATOM 1822 C C . SER A 1 219 ? 4.355 -10.429 -14.843 1.00 90.62 219 SER A C 1
ATOM 1824 O O . SER A 1 219 ? 4.869 -10.236 -15.947 1.00 90.62 219 SER A O 1
ATOM 1826 N N . VAL A 1 220 ? 4.679 -11.481 -14.082 1.00 93.50 220 VAL A N 1
ATOM 1827 C CA . VAL A 1 220 ? 5.598 -12.550 -14.512 1.00 93.50 220 VAL A CA 1
ATOM 1828 C C . VAL A 1 220 ? 4.998 -13.333 -15.683 1.00 93.50 220 VAL A C 1
ATOM 1830 O O . VAL A 1 220 ? 5.663 -13.524 -16.699 1.00 93.50 220 VAL A O 1
ATOM 1833 N N . TYR A 1 221 ? 3.729 -13.741 -15.581 1.00 93.12 221 TYR A N 1
ATOM 1834 C CA . TYR A 1 221 ? 3.021 -14.421 -16.671 1.00 93.12 221 TYR A CA 1
ATOM 1835 C C . TYR A 1 221 ? 3.021 -13.581 -17.958 1.00 93.12 221 TYR A C 1
ATOM 1837 O O . TYR A 1 221 ? 3.335 -14.081 -19.038 1.00 93.12 221 TYR A O 1
ATOM 1845 N N . PHE A 1 222 ? 2.718 -12.287 -17.847 1.00 90.00 222 PHE A N 1
ATOM 1846 C CA . PHE A 1 222 ? 2.664 -11.384 -18.990 1.00 90.00 222 PHE A CA 1
ATOM 1847 C C . PHE A 1 222 ? 4.042 -11.236 -19.660 1.00 90.00 222 PHE A C 1
ATOM 1849 O O . PHE A 1 222 ? 4.131 -11.300 -20.886 1.00 90.00 222 PHE A O 1
ATOM 1856 N N . TYR A 1 223 ? 5.121 -11.152 -18.873 1.00 89.44 223 TYR A N 1
ATOM 1857 C CA . TYR A 1 223 ? 6.497 -11.137 -19.384 1.00 89.44 223 TYR A CA 1
ATOM 1858 C C . TYR A 1 223 ? 6.846 -12.388 -20.195 1.00 89.44 223 TYR A C 1
ATOM 1860 O O . TYR A 1 223 ? 7.372 -12.265 -21.294 1.00 89.44 223 TYR A O 1
ATOM 1868 N N . LEU A 1 224 ? 6.520 -13.577 -19.683 1.00 90.69 224 LEU A N 1
ATOM 1869 C CA . LEU A 1 224 ? 6.914 -14.843 -20.309 1.00 90.69 224 LEU A CA 1
ATOM 1870 C C . LEU A 1 224 ? 6.121 -15.172 -21.581 1.00 90.69 224 LEU A C 1
ATOM 1872 O O . LEU A 1 224 ? 6.676 -15.745 -22.512 1.00 90.69 224 LEU A O 1
ATOM 1876 N N . TYR A 1 225 ? 4.825 -14.845 -21.615 1.00 88.56 225 TYR A N 1
ATOM 1877 C CA . TYR A 1 225 ? 3.920 -15.336 -22.663 1.00 88.56 225 TYR A CA 1
ATOM 1878 C C . TYR A 1 225 ? 3.422 -14.265 -23.637 1.00 88.56 225 TYR A C 1
ATOM 1880 O O . TYR A 1 225 ? 2.870 -14.613 -24.682 1.00 88.56 225 TYR A O 1
ATOM 1888 N N . LYS A 1 226 ? 3.535 -12.975 -23.298 1.00 84.19 226 LYS A N 1
ATOM 1889 C CA . LYS A 1 226 ? 2.971 -11.881 -24.110 1.00 84.19 226 LYS A CA 1
ATOM 1890 C C . LYS A 1 226 ? 3.998 -10.855 -24.567 1.00 84.19 226 LYS A C 1
ATOM 1892 O O . LYS A 1 226 ? 3.782 -10.253 -25.615 1.00 84.19 226 LYS A O 1
ATOM 1897 N N . LEU A 1 227 ? 5.088 -10.649 -23.829 1.00 83.06 227 LEU A N 1
ATOM 1898 C CA . LEU A 1 227 ? 6.131 -9.715 -24.245 1.00 83.06 227 LEU A CA 1
ATOM 1899 C C . LEU A 1 227 ? 7.232 -10.390 -25.056 1.00 83.06 227 LEU A C 1
ATOM 1901 O O . LEU A 1 227 ? 7.798 -11.402 -24.663 1.00 83.06 227 LEU A O 1
ATOM 1905 N N . THR A 1 228 ? 7.622 -9.726 -26.138 1.00 78.00 228 THR A N 1
ATOM 1906 C CA . THR A 1 228 ? 8.836 -10.021 -26.904 1.00 78.00 228 THR A CA 1
ATOM 1907 C C . THR A 1 228 ? 9.905 -8.969 -26.591 1.00 78.00 228 THR A C 1
ATOM 1909 O O . THR A 1 228 ? 10.310 -8.202 -27.464 1.00 78.00 228 THR A O 1
ATOM 1912 N N . ILE A 1 229 ? 10.321 -8.863 -25.323 1.00 75.38 229 ILE A N 1
ATOM 1913 C CA . ILE A 1 229 ? 11.444 -7.993 -24.940 1.00 75.38 229 ILE A CA 1
ATOM 1914 C C . ILE A 1 229 ? 12.746 -8.778 -25.086 1.00 75.38 229 ILE A C 1
ATOM 1916 O O . ILE A 1 229 ? 12.939 -9.799 -24.432 1.00 75.38 229 ILE A O 1
ATOM 1920 N N . VAL A 1 230 ? 13.671 -8.252 -25.889 1.00 76.31 230 VAL A N 1
ATOM 1921 C CA . VAL A 1 230 ? 15.039 -8.768 -25.997 1.00 76.31 230 VAL A CA 1
ATOM 1922 C C . VAL A 1 230 ? 15.978 -7.838 -25.230 1.00 76.31 230 VAL A C 1
ATOM 1924 O O . VAL A 1 230 ? 15.954 -6.623 -25.419 1.00 76.31 230 VAL A O 1
ATOM 1927 N N . GLY A 1 231 ? 16.804 -8.411 -24.354 1.00 84.19 231 GLY A N 1
ATOM 1928 C CA . GLY A 1 231 ? 17.853 -7.690 -23.633 1.00 84.19 231 GLY A CA 1
ATOM 1929 C C . GLY A 1 231 ? 17.685 -7.685 -22.113 1.00 84.19 231 GLY A C 1
ATOM 1930 O O . GLY A 1 231 ? 16.590 -7.534 -21.562 1.00 84.19 231 GLY A O 1
ATOM 1931 N N . VAL A 1 232 ? 18.820 -7.820 -21.424 1.00 85.88 232 VAL A N 1
ATOM 1932 C CA . VAL A 1 232 ? 18.890 -7.891 -19.956 1.00 85.88 232 VAL A CA 1
ATOM 1933 C C . VAL A 1 232 ? 18.413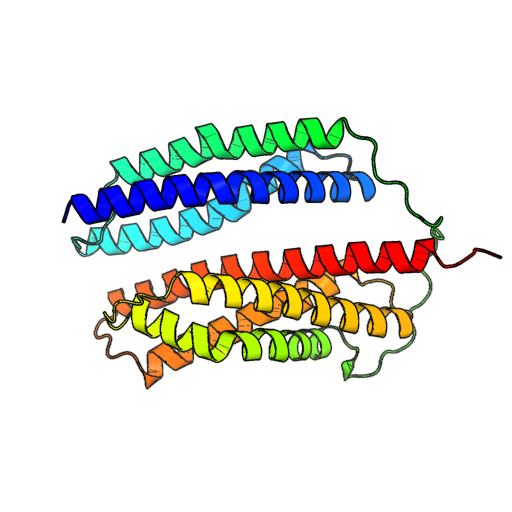 -6.586 -19.318 1.00 85.88 232 VAL A C 1
ATOM 1935 O O . VAL A 1 232 ? 17.625 -6.612 -18.379 1.00 85.88 232 VAL A O 1
ATOM 1938 N N . VAL A 1 233 ? 18.818 -5.436 -19.865 1.00 85.44 233 VAL A N 1
ATOM 1939 C CA . VAL A 1 233 ? 18.459 -4.121 -19.308 1.00 85.44 233 VAL A CA 1
ATOM 1940 C C . VAL A 1 233 ? 16.951 -3.878 -19.344 1.00 85.44 233 VAL A C 1
ATOM 1942 O O . VAL A 1 233 ? 16.358 -3.519 -18.329 1.00 85.44 233 VAL A O 1
ATOM 1945 N N . SER A 1 234 ? 16.312 -4.127 -20.486 1.00 84.06 234 SER A N 1
ATOM 1946 C CA . SER A 1 234 ? 14.864 -3.970 -20.648 1.00 84.06 234 SER A CA 1
ATOM 1947 C C . SER A 1 234 ? 14.077 -4.910 -19.728 1.00 84.06 234 SER A C 1
ATOM 1949 O O . SER A 1 234 ? 13.037 -4.527 -19.197 1.00 84.06 234 SER A O 1
ATOM 1951 N N . THR A 1 235 ? 14.603 -6.112 -19.482 1.00 87.75 235 THR A N 1
ATOM 1952 C CA . THR A 1 235 ? 14.025 -7.084 -18.543 1.00 87.75 235 THR A CA 1
ATOM 1953 C C . THR A 1 235 ? 14.098 -6.594 -17.099 1.00 87.75 235 THR A C 1
ATOM 1955 O O . THR A 1 235 ? 13.093 -6.613 -16.390 1.00 87.75 235 THR A O 1
ATOM 1958 N N . VAL A 1 236 ? 15.265 -6.105 -16.668 1.00 88.69 236 VAL A N 1
ATOM 1959 C CA . VAL A 1 236 ? 15.440 -5.540 -15.323 1.00 88.69 236 VAL A CA 1
ATOM 1960 C C . VAL A 1 236 ? 14.504 -4.350 -15.125 1.00 88.69 236 VAL A C 1
ATOM 1962 O O . VAL A 1 236 ? 13.772 -4.313 -14.140 1.00 88.69 236 VAL A O 1
ATOM 1965 N N . LEU A 1 237 ? 14.446 -3.428 -16.090 1.00 84.38 237 LEU A N 1
ATOM 1966 C CA . LEU A 1 237 ? 13.555 -2.268 -16.027 1.00 84.38 237 LEU A CA 1
ATOM 1967 C C . LEU A 1 237 ? 12.079 -2.675 -15.943 1.00 84.38 237 LEU A C 1
ATOM 1969 O O . LEU A 1 237 ? 11.352 -2.129 -15.114 1.00 84.38 237 LEU A O 1
ATOM 1973 N N . TYR A 1 238 ? 11.639 -3.652 -16.743 1.00 86.62 238 TYR A N 1
ATOM 1974 C CA . TYR A 1 238 ? 10.273 -4.177 -16.686 1.00 86.62 238 TYR A CA 1
ATOM 1975 C C . TYR A 1 238 ? 9.910 -4.650 -15.273 1.00 86.62 238 TYR A C 1
ATOM 1977 O O . TYR A 1 238 ? 8.916 -4.193 -14.700 1.00 86.62 238 TYR A O 1
ATOM 1985 N N . PHE A 1 239 ? 10.738 -5.517 -14.683 1.00 90.12 239 PHE A N 1
ATOM 1986 C CA . PHE A 1 239 ? 10.480 -6.048 -13.346 1.00 90.12 239 PHE A CA 1
ATOM 1987 C C . PHE A 1 239 ? 10.575 -4.971 -12.267 1.00 90.12 239 PHE A C 1
ATOM 1989 O O . PHE A 1 239 ? 9.739 -4.952 -11.366 1.00 90.12 239 PHE A O 1
ATOM 1996 N N . SER A 1 240 ? 11.519 -4.033 -12.363 1.00 87.44 240 SER A N 1
ATOM 1997 C CA . SER A 1 240 ? 11.629 -2.931 -11.406 1.00 87.44 240 SER A CA 1
ATOM 1998 C C . SER A 1 240 ? 10.400 -2.016 -11.429 1.00 87.44 240 SER A C 1
ATOM 2000 O O . SER A 1 240 ? 9.849 -1.714 -10.369 1.00 87.44 240 SER A O 1
ATOM 2002 N N . TYR A 1 241 ? 9.905 -1.625 -12.609 1.00 81.69 241 TYR A N 1
ATOM 2003 C CA . TYR A 1 241 ? 8.677 -0.828 -12.711 1.00 81.69 241 TYR A CA 1
ATOM 2004 C C . TYR A 1 241 ? 7.443 -1.604 -12.234 1.00 81.69 241 TYR A C 1
ATOM 2006 O O . TYR A 1 241 ? 6.599 -1.037 -11.536 1.00 81.69 241 TYR A O 1
ATOM 2014 N N . CYS A 1 242 ? 7.356 -2.903 -12.539 1.00 87.81 242 CYS A N 1
ATOM 2015 C CA . CYS A 1 242 ? 6.282 -3.757 -12.034 1.00 87.81 242 CYS A CA 1
ATOM 2016 C C . CYS A 1 242 ? 6.317 -3.885 -10.505 1.00 87.81 242 CYS A C 1
ATOM 2018 O O . CYS A 1 242 ? 5.265 -3.816 -9.877 1.00 87.81 242 CYS A O 1
ATOM 2020 N N . LEU A 1 243 ? 7.495 -4.013 -9.887 1.00 88.75 243 LEU A N 1
ATOM 2021 C CA . LEU A 1 243 ? 7.639 -4.074 -8.429 1.00 88.75 243 LEU A CA 1
ATOM 2022 C C . LEU A 1 243 ? 7.207 -2.771 -7.751 1.00 88.75 243 LEU A C 1
ATOM 2024 O O . LEU A 1 243 ? 6.493 -2.820 -6.751 1.00 88.75 243 LEU A O 1
ATOM 2028 N N . ILE A 1 244 ? 7.576 -1.613 -8.309 1.00 82.31 244 ILE A N 1
ATOM 2029 C CA . ILE A 1 244 ? 7.115 -0.310 -7.804 1.00 82.31 244 ILE A CA 1
ATOM 2030 C C . ILE A 1 244 ? 5.585 -0.226 -7.878 1.00 82.31 244 ILE A C 1
ATOM 2032 O O . ILE A 1 244 ? 4.936 0.183 -6.914 1.00 82.31 244 ILE A O 1
ATOM 2036 N N . PHE A 1 245 ? 4.998 -0.647 -9.000 1.00 81.06 245 PHE A N 1
ATOM 2037 C CA . PHE A 1 245 ? 3.550 -0.648 -9.188 1.00 81.06 245 PHE A CA 1
ATOM 2038 C C . PHE A 1 245 ? 2.831 -1.590 -8.209 1.00 81.06 245 PHE A C 1
ATOM 2040 O O . PHE A 1 245 ? 1.897 -1.166 -7.529 1.00 81.06 245 PHE A O 1
ATOM 2047 N N . VAL A 1 246 ? 3.306 -2.832 -8.071 1.00 89.06 246 VAL A N 1
ATOM 2048 C CA . VAL A 1 246 ? 2.797 -3.823 -7.106 1.00 89.06 246 VAL A CA 1
ATOM 2049 C C . VAL A 1 246 ? 2.888 -3.291 -5.676 1.00 89.06 246 VAL A C 1
ATOM 2051 O O . VAL A 1 246 ? 1.938 -3.440 -4.915 1.00 89.06 246 VAL A O 1
ATOM 2054 N N . PHE A 1 247 ? 3.993 -2.642 -5.305 1.00 84.56 247 PHE A N 1
ATOM 2055 C CA . PHE A 1 247 ? 4.188 -2.088 -3.965 1.00 84.56 247 PHE A CA 1
ATOM 2056 C C . PHE A 1 247 ? 3.179 -0.978 -3.638 1.00 84.56 247 PHE A C 1
ATOM 2058 O O . PHE A 1 247 ? 2.563 -0.989 -2.571 1.00 84.56 247 PHE A O 1
ATOM 2065 N N . ILE A 1 248 ? 2.953 -0.048 -4.572 1.00 80.94 248 ILE A N 1
ATOM 2066 C CA . ILE A 1 248 ? 1.938 1.004 -4.414 1.00 80.94 248 ILE A CA 1
ATOM 2067 C C . ILE A 1 248 ? 0.544 0.377 -4.296 1.00 80.94 248 ILE A C 1
ATOM 2069 O O . ILE A 1 248 ? -0.230 0.742 -3.410 1.00 80.94 248 ILE A O 1
ATOM 2073 N N . PHE A 1 249 ? 0.241 -0.597 -5.156 1.00 83.75 249 PHE A N 1
ATOM 2074 C CA . PHE A 1 249 ? -1.036 -1.302 -5.155 1.00 83.75 249 PHE A CA 1
ATOM 2075 C C . PHE A 1 249 ? -1.270 -2.079 -3.848 1.00 83.75 249 PHE A C 1
ATOM 2077 O O . PHE A 1 249 ? -2.372 -2.045 -3.304 1.00 83.75 249 PHE A O 1
ATOM 2084 N N . PHE A 1 250 ? -0.229 -2.705 -3.293 1.00 88.75 250 PHE A N 1
ATOM 2085 C CA . PHE A 1 250 ? -0.252 -3.411 -2.009 1.00 88.75 250 PHE A CA 1
ATOM 2086 C C . PHE A 1 250 ? -0.649 -2.482 -0.857 1.00 88.75 250 PHE A C 1
ATOM 2088 O O . PHE A 1 250 ? -1.583 -2.782 -0.112 1.00 88.75 250 PHE A O 1
ATOM 2095 N N . ILE A 1 251 ? 0.009 -1.323 -0.737 1.00 84.12 251 ILE A N 1
ATOM 2096 C CA . ILE A 1 251 ? -0.292 -0.339 0.315 1.00 84.12 251 ILE A CA 1
ATOM 2097 C C . ILE A 1 251 ? -1.702 0.231 0.134 1.00 84.12 251 ILE A C 1
ATOM 2099 O O . ILE A 1 251 ? -2.450 0.372 1.103 1.00 84.12 251 ILE A O 1
ATOM 2103 N N . MET A 1 252 ? -2.092 0.538 -1.102 1.00 84.19 252 MET A N 1
ATOM 2104 C CA . MET A 1 252 ? -3.415 1.079 -1.397 1.00 84.19 252 MET A CA 1
ATOM 2105 C C . MET A 1 252 ? -4.525 0.084 -1.019 1.00 84.19 252 MET A C 1
ATOM 2107 O O . MET A 1 252 ? -5.429 0.431 -0.262 1.00 84.19 252 MET A O 1
ATOM 2111 N N . CYS A 1 253 ? -4.444 -1.166 -1.479 1.00 88.31 253 CYS A N 1
ATOM 2112 C CA . CYS A 1 253 ? -5.456 -2.178 -1.169 1.00 88.31 253 CYS A CA 1
ATOM 2113 C C . CYS A 1 253 ? -5.502 -2.486 0.333 1.00 88.31 253 CYS A C 1
ATOM 2115 O O . CYS A 1 253 ? -6.583 -2.586 0.918 1.00 88.31 253 CYS A O 1
ATOM 2117 N N . GLY A 1 254 ? -4.333 -2.580 0.973 1.00 88.50 254 GLY A N 1
ATOM 2118 C CA . GLY A 1 254 ? -4.217 -2.797 2.413 1.00 88.50 254 GLY A CA 1
ATOM 2119 C C . GLY A 1 254 ? -4.870 -1.690 3.238 1.00 88.50 254 GLY A C 1
ATOM 2120 O O . GLY A 1 254 ? -5.627 -1.971 4.167 1.00 88.50 254 GLY A O 1
ATOM 2121 N N . THR A 1 255 ? -4.627 -0.423 2.887 1.00 84.94 255 THR A N 1
ATOM 2122 C CA . THR A 1 255 ? -5.205 0.720 3.613 1.00 84.94 255 THR A CA 1
ATOM 2123 C C . THR A 1 255 ? -6.720 0.784 3.460 1.00 84.94 255 THR A C 1
ATOM 2125 O O . THR A 1 255 ? -7.409 0.937 4.466 1.00 84.94 255 THR A O 1
ATOM 2128 N N . VAL A 1 256 ? -7.252 0.595 2.247 1.00 87.06 256 VAL A N 1
ATOM 2129 C CA . VAL A 1 256 ? -8.704 0.565 1.997 1.00 87.06 256 VAL A CA 1
ATOM 2130 C C . VAL A 1 256 ? -9.372 -0.545 2.811 1.00 87.06 256 VAL A C 1
ATOM 2132 O O . VAL A 1 256 ? -10.302 -0.262 3.562 1.00 87.06 256 VAL A O 1
ATOM 2135 N N . GLY A 1 257 ? -8.851 -1.775 2.746 1.00 90.56 257 GLY A N 1
ATOM 2136 C CA . GLY A 1 257 ? -9.392 -2.903 3.514 1.00 90.56 257 GLY A CA 1
ATOM 2137 C C . GLY A 1 257 ? -9.356 -2.668 5.027 1.00 90.56 257 GLY A C 1
ATOM 2138 O O . GLY A 1 257 ? -10.344 -2.906 5.721 1.00 90.56 257 GLY A O 1
ATOM 2139 N N . PHE A 1 258 ? -8.256 -2.113 5.548 1.00 89.69 258 PHE A N 1
ATOM 2140 C CA . PHE A 1 258 ? -8.145 -1.763 6.965 1.00 89.69 258 PHE A CA 1
ATOM 2141 C C . PHE A 1 258 ? -9.168 -0.700 7.392 1.00 89.69 258 PHE A C 1
ATOM 2143 O O . PHE A 1 258 ? -9.833 -0.864 8.415 1.00 89.69 258 PHE A O 1
ATOM 2150 N N . VAL A 1 259 ? -9.309 0.381 6.617 1.00 86.50 259 VAL A N 1
ATOM 2151 C CA . VAL A 1 259 ? -10.258 1.468 6.908 1.00 86.50 259 VAL A CA 1
ATOM 2152 C C . VAL A 1 259 ? -11.695 0.947 6.911 1.00 86.50 259 VAL A C 1
ATOM 2154 O O . VAL A 1 259 ? -12.446 1.261 7.837 1.00 86.50 259 VAL A O 1
ATOM 2157 N N . SER A 1 260 ? -12.059 0.117 5.930 1.00 88.94 260 SER A N 1
ATOM 2158 C CA . SER A 1 260 ? -13.382 -0.506 5.834 1.00 88.94 260 SER A CA 1
ATOM 2159 C C . SER A 1 260 ? -13.684 -1.398 7.039 1.00 88.94 260 SER A C 1
ATOM 2161 O O . SER A 1 260 ? -14.732 -1.237 7.665 1.00 88.94 260 SER A O 1
ATOM 2163 N N . CYS A 1 261 ? -12.750 -2.270 7.430 1.00 90.94 261 CYS A N 1
ATOM 2164 C CA . CYS A 1 261 ? -12.905 -3.109 8.620 1.00 90.94 261 CYS A CA 1
ATOM 2165 C C . CYS A 1 261 ? -12.993 -2.285 9.905 1.00 90.94 261 CYS A C 1
ATOM 2167 O O . CYS A 1 261 ? -13.830 -2.568 10.756 1.00 90.94 261 CYS A O 1
ATOM 2169 N N . PHE A 1 262 ? -12.178 -1.237 10.046 1.00 88.56 262 PHE A N 1
ATOM 2170 C CA . PHE A 1 262 ? -12.231 -0.365 11.218 1.00 88.56 262 PHE A CA 1
ATOM 2171 C C . PHE A 1 262 ? -13.596 0.318 11.355 1.00 88.56 262 PHE A C 1
ATOM 2173 O O . PHE A 1 262 ? -14.156 0.369 12.453 1.00 88.56 262 PHE A O 1
ATOM 2180 N N . TRP A 1 263 ? -14.152 0.823 10.251 1.00 87.00 263 TRP A N 1
ATOM 2181 C CA . TRP A 1 263 ? -15.481 1.428 10.259 1.00 87.00 263 TRP A CA 1
ATOM 2182 C C . TRP A 1 263 ? -16.562 0.398 10.607 1.00 87.00 263 TRP A C 1
ATOM 2184 O O . TRP A 1 263 ? -17.369 0.640 11.500 1.00 87.00 263 TRP A O 1
ATOM 2194 N N . PHE A 1 264 ? -16.516 -0.779 9.982 1.00 90.69 264 PHE A N 1
ATOM 2195 C CA . PHE A 1 264 ? -17.433 -1.891 10.240 1.00 90.69 264 PHE A CA 1
ATOM 2196 C C . PHE A 1 264 ? -17.443 -2.340 11.707 1.00 90.69 264 PHE A C 1
ATOM 2198 O O . PHE A 1 264 ? -18.500 -2.410 12.332 1.00 90.69 264 PHE A O 1
ATOM 2205 N N . VAL A 1 265 ? -16.263 -2.580 12.280 1.00 89.31 265 VAL A N 1
ATOM 2206 C CA . VAL A 1 265 ? -16.093 -2.989 13.679 1.00 89.31 265 VAL A CA 1
ATOM 2207 C C . VAL A 1 265 ? -16.740 -1.971 14.616 1.00 89.31 265 VAL A C 1
ATOM 2209 O O . VAL A 1 265 ? -17.492 -2.342 15.515 1.00 89.31 265 VAL A O 1
ATOM 2212 N N . ARG A 1 266 ? -16.510 -0.674 14.386 1.00 86.31 266 ARG A N 1
ATOM 2213 C CA . ARG A 1 266 ? -17.126 0.383 15.198 1.00 86.31 266 ARG A CA 1
ATOM 2214 C C . ARG A 1 266 ? -18.644 0.381 15.107 1.00 86.31 266 ARG A C 1
ATOM 2216 O O . ARG A 1 266 ? -19.284 0.557 16.137 1.00 86.31 266 ARG A O 1
ATOM 2223 N N . GLN A 1 267 ? -19.199 0.185 13.912 1.00 88.12 267 GLN A N 1
ATOM 2224 C CA . GLN A 1 267 ? -20.648 0.137 13.729 1.00 88.12 267 GLN A CA 1
ATOM 2225 C C . GLN A 1 267 ? -21.259 -1.011 14.533 1.00 88.12 267 GLN A C 1
ATOM 2227 O O . GLN A 1 267 ? -22.154 -0.766 15.339 1.00 88.12 267 GLN A O 1
ATOM 2232 N N . ILE A 1 268 ? -20.715 -2.228 14.417 1.00 89.81 268 ILE A N 1
ATOM 2233 C CA . ILE A 1 268 ? -21.223 -3.386 15.169 1.00 89.81 268 ILE A CA 1
ATOM 2234 C C . ILE A 1 268 ? -21.160 -3.123 16.675 1.00 89.81 268 ILE A C 1
ATOM 2236 O O . ILE A 1 268 ? -22.172 -3.237 17.361 1.00 89.81 268 ILE A O 1
ATOM 2240 N N . TYR A 1 269 ? -19.999 -2.713 17.191 1.00 85.38 269 TYR A N 1
ATOM 2241 C CA . TYR A 1 269 ? -19.831 -2.488 18.629 1.00 85.38 269 TYR A CA 1
ATOM 2242 C C . TYR A 1 269 ? -20.604 -1.275 19.164 1.00 85.38 269 TYR A C 1
ATOM 2244 O O . TYR A 1 269 ? -20.820 -1.198 20.366 1.00 85.38 269 TYR A O 1
ATOM 2252 N N . SER A 1 270 ? -21.031 -0.338 18.313 1.00 84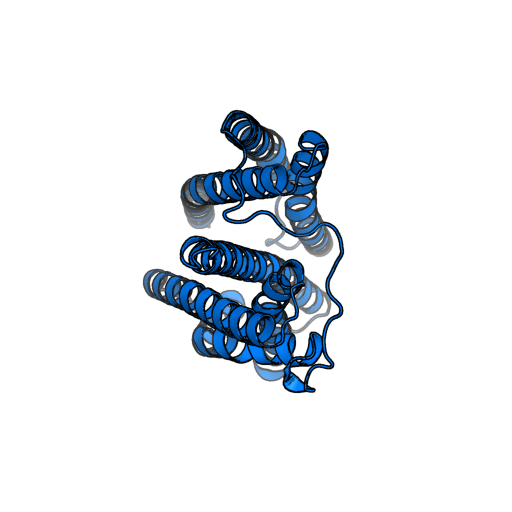.19 270 SER A N 1
ATOM 2253 C CA . SER A 1 270 ? -21.893 0.778 18.734 1.00 84.19 270 SER A CA 1
ATOM 2254 C C . SER A 1 270 ? -23.366 0.390 18.881 1.00 84.19 270 SER A C 1
ATOM 2256 O O . SER A 1 270 ? -24.090 1.019 19.647 1.00 84.19 270 SER A O 1
ATOM 2258 N N . VAL A 1 271 ? -23.809 -0.635 18.146 1.00 83.88 271 VAL A N 1
ATOM 2259 C CA . VAL A 1 271 ? -25.204 -1.103 18.133 1.00 83.88 271 VAL A CA 1
ATOM 2260 C C . VAL A 1 271 ? -25.442 -2.175 19.196 1.00 83.88 271 VAL A C 1
ATOM 2262 O O . VAL A 1 271 ? -26.564 -2.310 19.687 1.00 83.88 271 VAL A O 1
ATOM 2265 N N . VAL A 1 272 ? -24.403 -2.927 19.575 1.00 76.56 272 VAL A N 1
ATOM 2266 C CA . VAL A 1 272 ? -24.475 -3.883 20.686 1.00 76.56 272 VAL A CA 1
ATOM 2267 C C . VAL A 1 272 ? -24.741 -3.114 21.980 1.00 76.56 272 VAL A C 1
ATOM 2269 O O . VAL A 1 272 ? -23.855 -2.457 22.526 1.00 76.56 272 VAL A O 1
ATOM 2272 N N . LYS A 1 273 ? -25.985 -3.190 22.464 1.00 55.22 273 LYS A N 1
ATOM 2273 C CA . LYS A 1 273 ? -26.350 -2.722 23.799 1.00 55.22 273 LYS A CA 1
ATOM 2274 C C . LYS A 1 273 ? -25.601 -3.581 24.811 1.00 55.22 273 LYS A C 1
ATOM 2276 O O . LYS A 1 273 ? -25.679 -4.805 24.768 1.00 55.22 273 LYS A O 1
ATOM 2281 N N . VAL A 1 274 ? -24.827 -2.921 25.662 1.00 55.56 274 VAL A N 1
ATOM 2282 C CA . VAL A 1 274 ? -24.237 -3.548 26.841 1.00 55.56 274 VAL A CA 1
ATOM 2283 C C . VAL A 1 274 ? -25.361 -3.619 27.870 1.00 55.56 274 VAL A C 1
ATOM 2285 O O . VAL A 1 274 ? -25.615 -2.623 28.546 1.00 55.56 274 VAL A O 1
ATOM 2288 N N . ASP A 1 275 ? -26.083 -4.738 27.887 1.00 37.44 275 ASP A N 1
ATOM 2289 C CA . ASP A 1 275 ? -26.893 -5.141 29.043 1.00 37.44 275 ASP A CA 1
ATOM 2290 C C . ASP A 1 275 ? -25.975 -5.723 30.133 1.00 37.44 275 ASP A C 1
ATOM 2292 O O . ASP A 1 275 ? -24.999 -6.430 29.775 1.00 37.44 275 ASP A O 1
#

Sequence (275 aa):
MYQLLFIKVKKLFLYLKCNFNILYYIILYYIMLYSAFGGTLWKKNIFLSAVLCPGIIFAGFFLCNIILWSQSSSAAIPFSTLLLLLFLWFGVSTPLTYLGAFIAFQRSSWSYPVRTNQIPRQIPPQPFFSKPLPATVMAGILPFGSIYVQMFFMFNSLWAHLTYYMFGFLFVVYLILLVTISETSIILCYFQLCGEDYRWWWRAFFSSAFTAFYLLVYSVYFYLYKLTIVGVVSTVLYFSYCLIFVFIFFIMCGTVGFVSCFWFVRQIYSVVKVD

Radius of gyration: 21.42 Å; chains: 1; bounding box: 51×46×59 Å

Organism: Trichinella pseudospiralis (NCBI:txid6337)

Secondary structure (DSSP, 8-state):
-HHHHHHHHHHHHHHHHHHHHHHHHHHHHHHHHHHHTT---HHHHHHHHHHHHHHHHHHHHHHHHHHHHHTT-TTSPPHHHHHHHHHHIIIIIHHHHHHHHHHHHHSPPPPPSSPPPSSPPPPPPPPGGGSHHHHHHHHTHHHHHHHHHHHHHHHHHHHS------HHHHHHHHHHHHHHHHHHHHHHHHHHHHTT---HHHHHHHHHHTHHHHHHHHHHHHHHHT----SHHHHHHHHHHHHHHHHHHHHHHHHHHHHHHHHHHHHHHHHS---

pLDDT: mean 77.95, std 15.59, range [26.17, 94.75]

Foldseek 3Di:
DVVVVVVVVVVVVVVCVVVLVVVLVLLLVVLLVCVLVVNPPLVVVLVCVLCVLVVVLLVLVVVLLVLCVVVVHPPRDDPVVNVVVVCCSVVPRSVSSVVSNVVSVVDDRDDALDDDDPDDDDFDDDDPCLDLVNLLLVLLPQLLVLCVVVLVVVCCVVAVVDPDPCPVVVVVSVVVSLVSLLVSLQVSLVVCVVSVNPPSQVSQLSSQLCNLVVLLVVLVVCCVPPDPDDDPSVVVSSNSVSVSVSSVSSNVSSSSSNVSNVVSVRVVSNPPDPD